Protein AF-0000000067959461 (afdb_homodimer)

Sequence (220 aa):
ATKVEICKIKAIQDKKKAKLKMKEEEEIVEETEQGLDSFAVVKCSLDPQQDFRDSMIEMIKEKQISQPEEMEELLACYLSLNSNEYHDVIIKVFRQVWLCMSQSSLCTKSATKVEICKIKAIQDKKKAKLKMKEEEEIVEETEQGLDSFAVVKCSLDPQQDFRDSMIEMIKEKQISQPEEMEELLACYLSLNSNEYHDVIIKVFRQVWLCMSQSSLCTKS

Secondary structure (DSSP, 8-state):
--HHHHHHHHHHHHHHHHHHGGGS--------SS--S-EEEEE--S-HHHHHHHHHHHHHHHHT--SHHHHHHHHHHHHHHS-GGGHHHHHHHHHHHHHHHHHTTSTT--/--HHHHHHHHHHHHHHHHHHGGGS--------SS--S-EEEEE--S-HHHHHHHHHHHHHHHHT--SHHHHHHHHHHHHHHS-GGGHHHHHHHHHHHHHHHHHTTSTT--

InterPro domains:
  IPR006458 Ovate protein family, C-terminal [PF04844] (45-101)
  IPR006458 Ovate protein family, C-terminal [PS51754] (41-100)
  IPR006458 Ovate protein family, C-terminal [TIGR01568] (39-101)
  IPR038933 Ovate protein family [PTHR33057] (24-101)

pLDDT: mean 70.07, std 26.83, range [25.58, 97.69]

Radius of gyration: 18.99 Å; Cα contacts (8 Å, |Δi|>4): 172; chains: 2; bounding box: 45×50×41 Å

Foldseek 3Di:
DDPVVVVVVVVVVVVVVVVPPQPDDPPDLPPLVVPLPDDDDDDDDPCVLVVLLVVLVVSCVVVVDQDPVSLVSVLSVVPVVDTPVCNVSSVVSSVVVVVCSVVPVPDPPD/DDPVVVVVVVVVVVVVVLVPPQPDDPPDLPPPVVPLVDDDDDDDDPCVLVVLLVVLVVSCVVVVDQDPVSLVNVLSVVPVVDTPVCNVSSVVSSVVVVVCSVVPVPDVPD

Solvent-accessible surface area (backbone atoms only — not comparable to full-atom values): 13261 Å² total; per-residue (Å²): 133,58,79,68,60,58,56,56,52,54,58,51,54,57,52,54,64,57,58,69,69,62,72,70,86,82,68,81,66,68,74,66,74,86,53,66,90,50,45,54,43,57,41,68,71,97,49,63,59,59,55,48,41,55,29,51,52,50,43,31,65,75,66,61,57,80,48,70,69,54,49,51,50,52,51,51,49,52,47,63,64,32,60,66,90,48,40,65,54,48,52,52,40,46,52,54,50,51,51,30,64,74,58,46,88,65,63,85,72,124,132,58,78,67,57,58,55,56,50,54,57,52,54,57,53,55,66,56,58,68,69,63,72,70,84,82,66,78,67,68,75,65,76,84,52,66,89,50,45,54,42,57,43,69,72,95,48,62,59,57,54,48,43,54,28,51,51,49,43,30,64,75,66,61,56,79,48,70,70,53,50,51,51,53,51,53,50,53,46,64,65,34,60,68,90,48,41,65,54,50,51,52,41,47,53,55,50,50,50,30,66,74,58,42,8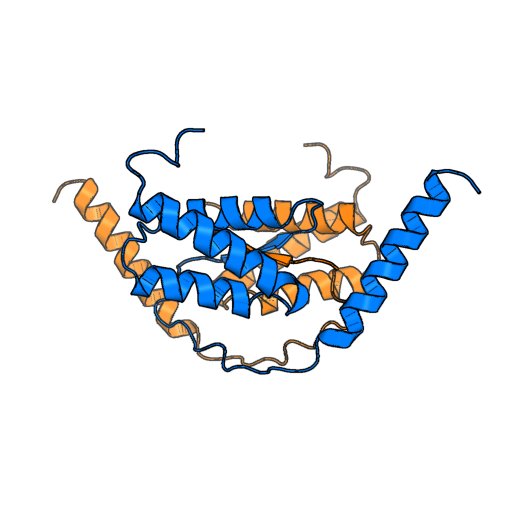8,64,64,87,74,121

Organism: Pisum sativum (NCBI:txid3888)

Structure (mmCIF, N/CA/C/O backbone):
data_AF-0000000067959461-model_v1
#
loop_
_entity.id
_entity.type
_entity.pdbx_description
1 polymer 'Transcription repressor'
#
loop_
_atom_site.group_PDB
_atom_site.id
_atom_site.type_symbol
_atom_site.label_atom_id
_atom_site.label_alt_id
_atom_site.label_comp_id
_atom_site.label_asym_id
_atom_site.label_entity_id
_atom_site.label_seq_id
_atom_site.pdbx_PDB_ins_code
_atom_site.Cartn_x
_atom_site.Cartn_y
_atom_site.Cartn_z
_atom_site.occupancy
_atom_site.B_iso_or_equiv
_atom_site.auth_seq_id
_atom_site.auth_comp_id
_atom_site.auth_asym_id
_atom_site.auth_atom_id
_atom_site.pdbx_PDB_model_num
ATOM 1 N N . ALA A 1 1 ? 23.609 20.922 21.828 1 38.12 1 ALA A N 1
ATOM 2 C CA . ALA A 1 1 ? 22.406 20.703 21.031 1 38.12 1 ALA A CA 1
ATOM 3 C C . ALA A 1 1 ? 21.781 19.344 21.359 1 38.12 1 ALA A C 1
ATOM 5 O O . ALA A 1 1 ? 22.469 18.328 21.328 1 38.12 1 ALA A O 1
ATOM 6 N N . THR A 1 2 ? 20.594 19.25 22.078 1 36.06 2 THR A N 1
ATOM 7 C CA . THR A 1 2 ? 20.156 18.031 22.766 1 36.06 2 THR A CA 1
ATOM 8 C C . THR A 1 2 ? 19.812 16.938 21.75 1 36.06 2 THR A C 1
ATOM 10 O O . THR A 1 2 ? 19.594 17.219 20.578 1 36.06 2 THR A O 1
ATOM 13 N N . LYS A 1 3 ? 19.938 15.68 22.219 1 42.44 3 LYS A N 1
ATOM 14 C CA . LYS A 1 3 ? 19.766 14.453 21.438 1 42.44 3 LYS A CA 1
ATOM 15 C C . LYS A 1 3 ? 18.531 14.539 20.547 1 42.44 3 LYS A C 1
ATOM 17 O O . LYS A 1 3 ? 18.469 13.898 19.484 1 42.44 3 LYS A O 1
ATOM 22 N N . VAL A 1 4 ? 17.562 15.211 20.984 1 38.12 4 VAL A N 1
ATOM 23 C CA . VAL A 1 4 ? 16.266 15.352 20.328 1 38.12 4 VAL A CA 1
ATOM 24 C C . VAL A 1 4 ? 16.406 16.234 19.094 1 38.12 4 VAL A C 1
ATOM 26 O O . VAL A 1 4 ? 15.805 15.961 18.047 1 38.12 4 VAL A O 1
ATOM 29 N N . GLU A 1 5 ? 17.141 17.25 19.188 1 42.44 5 GLU A N 1
ATOM 30 C CA . GLU A 1 5 ? 17.328 18.203 18.109 1 42.44 5 GLU A CA 1
ATOM 31 C C . GLU A 1 5 ? 18.109 17.594 16.953 1 42.44 5 GLU A C 1
ATOM 33 O O . GLU A 1 5 ? 17.828 17.859 15.781 1 42.44 5 GLU A O 1
ATOM 38 N N . ILE A 1 6 ? 19.062 16.766 17.297 1 41.56 6 ILE A N 1
ATOM 39 C CA . ILE A 1 6 ? 19.875 16.125 16.281 1 41.56 6 ILE A CA 1
ATOM 40 C C . ILE A 1 6 ? 19.031 15.141 15.477 1 41.56 6 ILE A C 1
ATOM 42 O O . ILE A 1 6 ? 19.203 15.016 14.266 1 41.56 6 ILE A O 1
ATOM 46 N N . CYS A 1 7 ? 18.031 14.453 16.031 1 39.41 7 CYS A N 1
ATOM 47 C CA . CYS A 1 7 ? 17.234 13.445 15.344 1 39.41 7 CYS A CA 1
ATOM 48 C C . CYS A 1 7 ? 16.266 14.094 14.359 1 39.41 7 CYS A C 1
ATOM 50 O O . CYS A 1 7 ? 15.977 13.531 13.305 1 39.41 7 CYS A O 1
ATOM 52 N N . LYS A 1 8 ? 15.75 15.258 14.57 1 44.41 8 LYS A N 1
ATOM 53 C CA . LYS A 1 8 ? 14.859 16 13.68 1 44.41 8 LYS A CA 1
ATOM 54 C C . LYS A 1 8 ? 15.594 16.453 12.422 1 44.41 8 LYS A C 1
ATOM 56 O O . LYS A 1 8 ? 15.039 16.406 11.32 1 44.41 8 LYS A O 1
ATOM 61 N N . ILE A 1 9 ? 16.766 16.906 12.539 1 43.38 9 ILE A N 1
ATOM 62 C CA . ILE A 1 9 ? 17.562 17.422 11.422 1 43.38 9 ILE A CA 1
ATOM 63 C C . ILE A 1 9 ? 17.922 16.266 10.484 1 43.38 9 ILE A C 1
ATOM 65 O O . ILE A 1 9 ? 17.859 16.406 9.266 1 43.38 9 ILE A O 1
ATOM 69 N N . LYS A 1 10 ? 18.438 15.07 11.023 1 42.53 10 LYS A N 1
ATOM 70 C CA . LYS A 1 10 ? 18.781 13.969 10.133 1 42.53 10 LYS A CA 1
ATOM 71 C C . LYS A 1 10 ? 17.578 13.477 9.352 1 42.53 10 LYS A C 1
ATOM 73 O O . LYS A 1 10 ? 17.688 13.117 8.172 1 42.53 10 LYS A O 1
ATOM 78 N N . ALA A 1 11 ? 16.406 13.508 9.914 1 39.5 11 ALA A N 1
ATOM 79 C CA . ALA A 1 11 ? 15.195 13.117 9.211 1 39.5 11 ALA A CA 1
ATOM 80 C C . ALA A 1 11 ? 14.859 14.109 8.102 1 39.5 11 ALA A C 1
ATOM 82 O O . ALA A 1 11 ? 14.438 13.711 7.012 1 39.5 11 ALA A O 1
ATOM 83 N N . ILE A 1 12 ? 15.078 15.328 8.25 1 42.16 12 ILE A N 1
ATOM 84 C CA . ILE A 1 12 ? 14.844 16.344 7.238 1 42.16 12 ILE A CA 1
ATOM 85 C C . ILE A 1 12 ? 15.867 16.219 6.113 1 42.16 12 ILE A C 1
ATOM 87 O O . ILE A 1 12 ? 15.516 16.297 4.934 1 42.16 12 ILE A O 1
ATOM 91 N N . GLN A 1 13 ? 17.125 16.109 6.441 1 43.44 13 GLN A N 1
ATOM 92 C CA . GLN A 1 13 ? 18.188 16.016 5.434 1 43.44 13 GLN A CA 1
ATOM 93 C C . GLN A 1 13 ? 18.016 14.773 4.578 1 43.44 13 GLN A C 1
ATOM 95 O O . GLN A 1 13 ? 18.234 14.805 3.367 1 43.44 13 GLN A O 1
ATOM 100 N N . ASP A 1 14 ? 17.656 13.617 5.059 1 40.03 14 ASP A N 1
ATOM 101 C CA . ASP A 1 14 ? 17.484 12.383 4.297 1 40.03 14 ASP A CA 1
ATOM 102 C C . ASP A 1 14 ? 16.281 12.484 3.361 1 40.03 14 ASP A C 1
ATOM 104 O O . ASP A 1 14 ? 16.25 11.828 2.318 1 40.03 14 ASP A O 1
ATOM 108 N N . LYS A 1 15 ? 15.32 13.266 3.688 1 35.56 15 LYS A N 1
ATOM 109 C CA . LYS A 1 15 ? 14.227 13.492 2.748 1 35.56 15 LYS A CA 1
ATOM 110 C C . LYS A 1 15 ? 14.711 14.273 1.528 1 35.56 15 LYS A C 1
ATOM 112 O O . LYS A 1 15 ? 14.234 14.047 0.413 1 35.56 15 LYS A O 1
ATOM 117 N N . LYS A 1 16 ? 15.531 15.281 1.741 1 31.47 16 LYS A N 1
ATOM 118 C CA . LYS A 1 16 ? 16.016 16.062 0.605 1 31.47 16 LYS A CA 1
ATOM 119 C C . LYS A 1 16 ? 16.75 15.188 -0.399 1 31.47 16 LYS A C 1
ATOM 121 O O . LYS A 1 16 ? 16.578 15.344 -1.61 1 31.47 16 LYS A O 1
ATOM 126 N N . LYS A 1 17 ? 17.703 14.422 0.093 1 34.28 17 LYS A N 1
ATOM 127 C CA . LYS A 1 17 ? 18.484 13.633 -0.848 1 34.28 17 LYS A CA 1
ATOM 128 C C . LYS A 1 17 ? 17.609 12.664 -1.633 1 34.28 17 LYS A C 1
ATOM 130 O O . LYS A 1 17 ? 17.953 12.281 -2.752 1 34.28 17 LYS A O 1
ATOM 135 N N . ALA A 1 18 ? 16.562 12.273 -1.104 1 31.92 18 ALA A N 1
ATOM 136 C CA . ALA A 1 18 ? 15.688 11.359 -1.838 1 31.92 18 ALA A CA 1
ATOM 137 C C . ALA A 1 18 ? 14.938 12.086 -2.947 1 31.92 18 ALA A C 1
ATOM 139 O O . ALA A 1 18 ? 14.469 11.461 -3.904 1 31.92 18 ALA A O 1
ATOM 140 N N . LYS A 1 19 ? 14.828 13.367 -2.865 1 30.52 19 LYS A N 1
ATOM 141 C CA . LYS A 1 19 ? 14.117 14.141 -3.879 1 30.52 19 LYS A CA 1
ATOM 142 C C . LYS A 1 19 ? 14.82 14.047 -5.23 1 30.52 19 LYS A C 1
ATOM 144 O O . LYS A 1 19 ? 14.172 14.125 -6.277 1 30.52 19 LYS A O 1
ATOM 149 N N . LEU A 1 20 ? 16.078 14.164 -5.203 1 28.73 20 LEU A N 1
ATOM 150 C CA . LEU A 1 20 ? 16.797 14.352 -6.465 1 28.73 20 LEU A CA 1
ATOM 151 C C . LEU A 1 20 ? 16.641 13.133 -7.367 1 28.73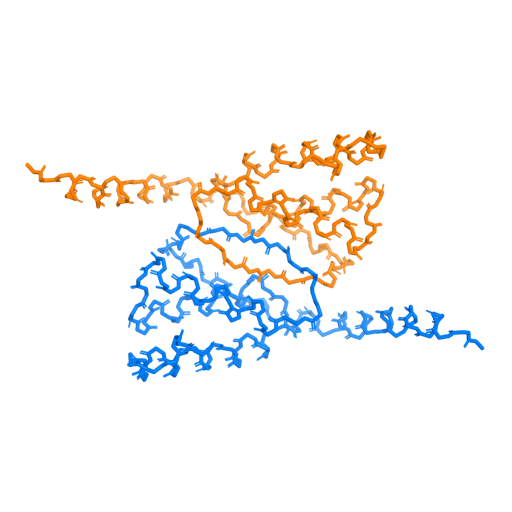 20 LEU A C 1
ATOM 153 O O . LEU A 1 20 ? 16.609 13.266 -8.594 1 28.73 20 LEU A O 1
ATOM 157 N N . LYS A 1 21 ? 16.609 12 -6.844 1 30.56 21 LYS A N 1
ATOM 158 C CA . LYS A 1 21 ? 16.766 10.938 -7.828 1 30.56 21 LYS A CA 1
ATOM 159 C C . LYS A 1 21 ? 15.422 10.547 -8.43 1 30.56 21 LYS A C 1
ATOM 161 O O . LYS A 1 21 ? 15.328 9.57 -9.18 1 30.56 21 LYS A O 1
ATOM 166 N N . MET A 1 22 ? 14.289 11.148 -8.062 1 29.61 22 MET A N 1
ATOM 167 C CA . MET A 1 22 ? 13 10.578 -8.438 1 29.61 22 MET A CA 1
ATOM 168 C C . MET A 1 22 ? 12.664 10.898 -9.891 1 29.61 22 MET A C 1
ATOM 170 O O . MET A 1 22 ? 11.562 10.594 -10.359 1 29.61 22 MET A O 1
ATOM 174 N N . LYS A 1 23 ? 13.375 11.727 -10.68 1 27.16 23 LYS A N 1
ATOM 175 C CA . LYS A 1 23 ? 12.773 12.141 -11.945 1 27.16 23 LYS A CA 1
ATOM 176 C C . LYS A 1 23 ? 12.625 10.953 -12.898 1 27.16 23 LYS A C 1
ATOM 178 O O . LYS A 1 23 ? 11.984 11.07 -13.945 1 27.16 23 LYS A O 1
ATOM 183 N N . GLU A 1 24 ? 13.633 10.062 -13.008 1 25.58 24 GLU A N 1
ATOM 184 C CA . GLU A 1 24 ? 13.812 9.594 -14.383 1 25.58 24 GLU A CA 1
ATOM 185 C C . GLU A 1 24 ? 12.656 8.68 -14.805 1 25.58 24 GLU A C 1
ATOM 187 O O . GLU A 1 24 ? 12.156 8.789 -15.922 1 25.58 24 GLU A O 1
ATOM 192 N N . GLU A 1 25 ? 12.555 7.336 -14.57 1 26.59 25 GLU A N 1
ATOM 193 C CA . GLU A 1 25 ? 12.164 6.305 -15.523 1 26.59 25 GLU A CA 1
ATOM 194 C C . GLU A 1 25 ? 10.656 6.078 -15.508 1 26.59 25 GLU A C 1
ATOM 196 O O . GLU A 1 25 ? 10.094 5.695 -14.477 1 26.59 25 GLU A O 1
ATOM 201 N N . GLU A 1 26 ? 9.859 6.855 -16.25 1 28.03 26 GLU A N 1
ATOM 202 C CA . GLU A 1 26 ? 8.461 6.656 -16.641 1 28.03 26 GLU A CA 1
ATOM 203 C C . GLU A 1 26 ? 8.211 5.215 -17.062 1 28.03 26 GLU A C 1
ATOM 205 O O . GLU A 1 26 ? 8.344 4.875 -18.234 1 28.03 26 GLU A O 1
ATOM 210 N N . GLU A 1 27 ? 8.922 4.164 -16.656 1 28.92 27 GLU A N 1
ATOM 211 C CA . GLU A 1 27 ? 8.562 2.9 -17.297 1 28.92 27 GLU A CA 1
ATOM 212 C C . GLU A 1 27 ? 7.066 2.629 -17.188 1 28.92 27 GLU A C 1
ATOM 214 O O . GLU A 1 27 ? 6.438 3.004 -16.188 1 28.92 27 GLU A O 1
ATOM 219 N N . ILE A 1 28 ? 6.434 2.133 -18.266 1 29.39 28 ILE A N 1
ATOM 220 C CA . ILE A 1 28 ? 5.102 1.649 -18.609 1 29.39 28 ILE A CA 1
ATOM 221 C C . ILE A 1 28 ? 4.582 0.739 -17.5 1 29.39 28 ILE A C 1
ATOM 223 O O . ILE A 1 28 ? 5.172 -0.307 -17.219 1 29.39 28 ILE A O 1
ATOM 227 N N . VAL A 1 29 ? 4.203 1.218 -16.422 1 32.34 29 VAL A N 1
ATOM 228 C CA . VAL A 1 29 ? 3.467 0.323 -15.539 1 32.34 29 VAL A CA 1
ATOM 229 C C . VAL A 1 29 ? 2.475 -0.507 -16.344 1 32.34 29 VAL A C 1
ATOM 231 O O . VAL A 1 29 ? 1.574 0.041 -16.984 1 32.34 29 VAL A O 1
ATOM 234 N N . GLU A 1 30 ? 2.902 -1.484 -17.188 1 29.7 30 GLU A N 1
ATOM 235 C CA . GLU A 1 30 ? 1.987 -2.465 -17.766 1 29.7 30 GLU A CA 1
ATOM 236 C C . GLU A 1 30 ? 0.784 -2.697 -16.844 1 29.7 30 GLU A C 1
ATOM 238 O O . GLU A 1 30 ? 0.93 -2.793 -15.625 1 29.7 30 GLU A O 1
ATOM 243 N N . GLU A 1 31 ? -0.286 -2.252 -17.25 1 32.78 31 GLU A N 1
ATOM 244 C CA . GLU A 1 31 ? -1.577 -2.605 -16.672 1 32.78 31 GLU A CA 1
ATOM 245 C C . GLU A 1 31 ? -1.595 -4.062 -16.219 1 32.78 31 GLU A C 1
ATOM 247 O O . GLU A 1 31 ? -1.455 -4.977 -17.031 1 32.78 31 GLU A O 1
ATOM 252 N N . THR A 1 32 ? -0.805 -4.605 -15.336 1 34.88 32 THR A N 1
ATOM 253 C CA . THR A 1 32 ? -1.075 -5.941 -14.82 1 34.88 32 THR A CA 1
ATOM 254 C C . THR A 1 32 ? -2.574 -6.23 -14.82 1 34.88 32 THR A C 1
ATOM 256 O O . THR A 1 32 ? -3.33 -5.617 -14.062 1 34.88 32 THR A O 1
ATOM 259 N N . GLU A 1 33 ? -3.197 -6.488 -15.914 1 36.69 33 GLU A N 1
ATOM 260 C CA . GLU A 1 33 ? -4.562 -6.91 -16.203 1 36.69 33 GLU A CA 1
ATOM 261 C C . GLU A 1 33 ? -5.152 -7.73 -15.062 1 36.69 33 GLU A C 1
ATOM 263 O O . GLU A 1 33 ? -6.352 -7.66 -14.797 1 36.69 33 GLU A O 1
ATOM 268 N N . GLN A 1 34 ? -4.609 -8.992 -14.859 1 42.16 34 GLN A N 1
ATOM 269 C CA . GLN A 1 34 ? -5.184 -9.883 -13.859 1 42.16 34 GLN A CA 1
ATOM 270 C C . GLN A 1 34 ? -5.008 -9.305 -12.453 1 42.16 34 GLN A C 1
ATOM 272 O O . GLN A 1 34 ? -3.922 -9.375 -11.875 1 42.16 34 GLN A O 1
ATOM 277 N N . GLY A 1 35 ? -5.414 -8.055 -12.289 1 48.81 35 GLY A N 1
ATOM 278 C CA . GLY A 1 35 ? -5.27 -7.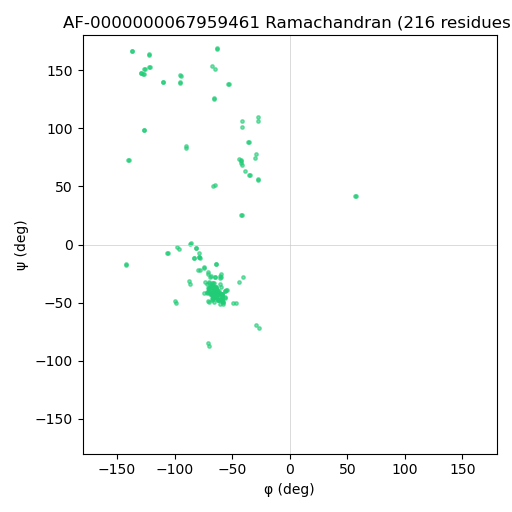223 -11.109 1 48.81 35 GLY A CA 1
ATOM 279 C C . GLY A 1 35 ? -5.535 -7.977 -9.812 1 48.81 35 GLY A C 1
ATOM 280 O O . GLY A 1 35 ? -6.43 -8.82 -9.75 1 48.81 35 GLY A O 1
ATOM 281 N N . LEU A 1 36 ? -4.43 -8.383 -9.109 1 56.22 36 LEU A N 1
ATOM 282 C CA . LEU A 1 36 ? -4.555 -8.945 -7.77 1 56.22 36 LEU A CA 1
ATOM 283 C C . LEU A 1 36 ? -5.676 -8.258 -6.996 1 56.22 36 LEU A C 1
ATOM 285 O O . LEU A 1 36 ? -5.832 -7.035 -7.07 1 56.22 36 LEU A O 1
ATOM 289 N N . ASP A 1 37 ? -6.984 -8.789 -7.121 1 72 37 ASP A N 1
ATOM 290 C CA . ASP A 1 37 ? -7.984 -8.258 -6.199 1 72 37 ASP A CA 1
ATOM 291 C C . ASP A 1 37 ? -7.336 -7.773 -4.906 1 72 37 ASP A C 1
ATOM 293 O O . ASP A 1 37 ? -7.484 -8.406 -3.857 1 72 37 ASP A O 1
ATOM 297 N N . SER A 1 38 ? -6.41 -6.902 -5.094 1 85.69 38 SER A N 1
ATOM 298 C CA . SER A 1 38 ? -5.602 -6.355 -4.012 1 85.69 38 SER A CA 1
ATOM 299 C C . SER A 1 38 ? -5.641 -4.832 -4.008 1 85.69 38 SER A C 1
ATOM 301 O O . SER A 1 38 ? -6.145 -4.215 -4.953 1 85.69 38 SER A O 1
ATOM 303 N N . PHE A 1 39 ? -5.5 -4.238 -2.936 1 93.38 39 PHE A N 1
ATOM 304 C CA . PHE A 1 39 ? -5.414 -2.787 -2.803 1 93.38 39 PHE A CA 1
ATOM 305 C C . PHE A 1 39 ? -4.113 -2.379 -2.123 1 93.38 39 PHE A C 1
ATOM 307 O O . PHE A 1 39 ? -3.395 -3.227 -1.588 1 93.38 39 PHE A O 1
ATOM 314 N N . ALA A 1 40 ? -3.812 -1.05 -2.285 1 95.19 40 ALA A N 1
ATOM 315 C CA . ALA A 1 40 ? -2.553 -0.537 -1.749 1 95.19 40 ALA A CA 1
ATOM 316 C C . ALA A 1 40 ? -2.799 0.377 -0.552 1 95.19 40 ALA A C 1
ATOM 318 O O . ALA A 1 40 ? -3.766 1.142 -0.534 1 95.19 40 ALA A O 1
ATOM 319 N N . VAL A 1 41 ? -1.968 0.25 0.438 1 95.88 41 VAL A N 1
ATOM 320 C CA . VAL A 1 41 ? -1.941 1.196 1.548 1 95.88 41 VAL A CA 1
ATOM 321 C C . VAL A 1 41 ? -0.55 1.814 1.668 1 95.88 41 VAL A C 1
ATOM 323 O O . VAL A 1 41 ? 0.44 1.218 1.238 1 95.88 41 VAL A O 1
ATOM 326 N N . VAL A 1 42 ? -0.517 3.045 2.203 1 93.88 42 VAL A N 1
ATOM 327 C CA . VAL A 1 42 ? 0.749 3.74 2.408 1 93.88 42 VAL A CA 1
ATOM 328 C C . VAL A 1 42 ? 1.236 3.52 3.838 1 93.88 42 VAL A C 1
ATOM 330 O O . VAL A 1 42 ? 0.433 3.463 4.773 1 93.88 42 VAL A O 1
ATOM 333 N N . LYS A 1 43 ? 2.512 3.311 3.895 1 91.81 43 LYS A N 1
ATOM 334 C CA . LYS A 1 43 ? 3.158 3.102 5.188 1 91.81 43 LYS A CA 1
ATOM 335 C C . LYS A 1 43 ? 4.332 4.055 5.379 1 91.81 43 LYS A C 1
ATOM 337 O O . LYS A 1 43 ? 4.926 4.52 4.402 1 91.81 43 LYS A O 1
ATOM 342 N N . CYS A 1 44 ? 4.453 4.383 6.637 1 85.44 44 CYS A N 1
ATOM 343 C CA . CYS A 1 44 ? 5.645 5.094 7.098 1 85.44 44 CYS A CA 1
ATOM 344 C C . CYS A 1 44 ? 6.289 4.367 8.273 1 85.44 44 CYS A C 1
ATOM 346 O O . CYS A 1 44 ? 5.719 4.312 9.367 1 85.44 44 CYS A O 1
ATOM 348 N N . SER A 1 45 ? 7.316 3.607 7.945 1 82.62 45 SER A N 1
ATOM 349 C CA . SER A 1 45 ? 7.926 2.84 9.031 1 82.62 45 SER A CA 1
ATOM 350 C C . SER A 1 45 ? 9.445 2.885 8.953 1 82.62 45 SER A C 1
ATOM 352 O O . SER A 1 45 ? 10.008 3.371 7.965 1 82.62 45 SER A O 1
ATOM 354 N N . LEU A 1 46 ? 10.07 2.432 10.117 1 84.62 46 LEU A N 1
ATOM 355 C CA . LEU A 1 46 ? 11.523 2.389 10.203 1 84.62 46 LEU A CA 1
ATOM 356 C C . LEU A 1 46 ? 12.078 1.13 9.539 1 84.62 46 LEU A C 1
ATOM 358 O O . LEU A 1 46 ? 13.281 1.017 9.32 1 84.62 46 LEU A O 1
ATOM 362 N N . ASP A 1 47 ? 11.289 0.245 9.047 1 93.38 47 ASP A N 1
ATOM 363 C CA . ASP A 1 47 ? 11.766 -1.012 8.477 1 93.38 47 ASP A CA 1
ATOM 364 C C . ASP 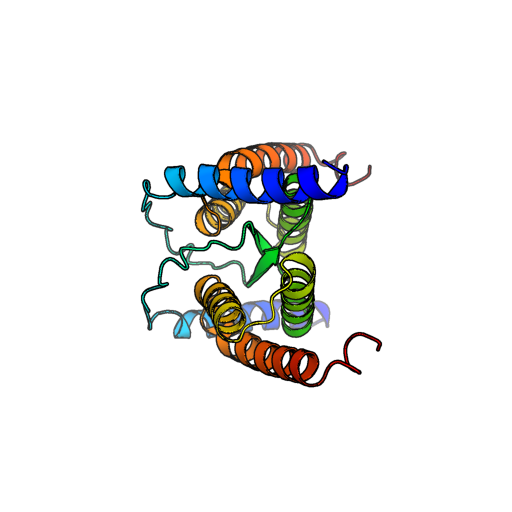A 1 47 ? 10.984 -1.372 7.215 1 93.38 47 ASP A C 1
ATOM 366 O O . ASP A 1 47 ? 10.227 -2.346 7.207 1 93.38 47 ASP A O 1
ATOM 370 N N . PRO A 1 48 ? 11.195 -0.706 6.164 1 94.38 48 PRO A N 1
ATOM 371 C CA . PRO A 1 48 ? 10.492 -0.979 4.906 1 94.38 48 PRO A CA 1
ATOM 372 C C . PRO A 1 48 ? 10.742 -2.396 4.391 1 94.38 48 PRO A C 1
ATOM 374 O O . PRO A 1 48 ? 9.859 -2.986 3.76 1 94.38 48 PRO A O 1
ATOM 377 N N . GLN A 1 49 ? 11.898 -2.938 4.727 1 96.12 49 GLN A N 1
ATOM 378 C CA . GLN A 1 49 ? 12.195 -4.297 4.293 1 96.12 49 GLN A CA 1
ATOM 379 C C . GLN A 1 49 ? 11.188 -5.293 4.859 1 96.12 49 GLN A C 1
ATOM 381 O O . GLN A 1 49 ? 10.641 -6.117 4.121 1 96.12 49 GLN A O 1
ATOM 386 N N . GLN A 1 50 ? 10.977 -5.16 6.098 1 95.81 50 GLN A N 1
ATOM 387 C CA . GLN A 1 50 ? 10.031 -6.055 6.766 1 95.81 50 GLN A CA 1
ATOM 388 C C . GLN A 1 50 ? 8.609 -5.824 6.27 1 95.81 50 GLN A C 1
ATOM 390 O O . GLN A 1 50 ? 7.844 -6.777 6.102 1 95.81 50 GLN A O 1
ATOM 395 N N . ASP A 1 51 ? 8.258 -4.602 6.086 1 94.81 51 ASP A N 1
ATOM 396 C CA . ASP A 1 51 ? 6.91 -4.281 5.629 1 94.81 51 ASP A CA 1
ATOM 397 C C . ASP A 1 51 ? 6.637 -4.883 4.254 1 94.81 51 ASP A C 1
ATOM 399 O O . ASP A 1 51 ? 5.578 -5.473 4.027 1 94.81 51 ASP A O 1
ATOM 403 N N . PHE A 1 52 ? 7.613 -4.805 3.389 1 96.56 52 PHE A N 1
ATOM 404 C CA . PHE A 1 52 ? 7.457 -5.398 2.066 1 96.56 52 PHE A CA 1
ATOM 405 C C . PHE A 1 52 ? 7.395 -6.918 2.158 1 96.56 52 PHE A C 1
ATOM 407 O O . PHE A 1 52 ? 6.59 -7.551 1.477 1 96.56 52 PHE A O 1
ATOM 414 N N . ARG A 1 53 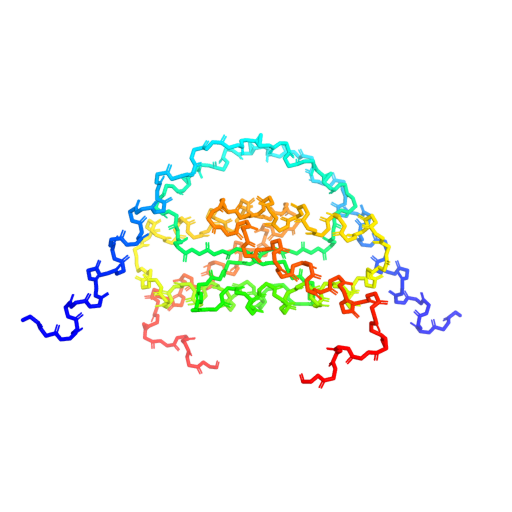? 8.266 -7.469 2.977 1 96.31 53 ARG A N 1
ATOM 415 C CA . ARG A 1 53 ? 8.312 -8.922 3.117 1 96.31 53 ARG A CA 1
ATOM 416 C C . ARG A 1 53 ? 6.969 -9.469 3.588 1 96.31 53 ARG A C 1
ATOM 418 O O . ARG A 1 53 ? 6.426 -10.398 2.988 1 96.31 53 ARG A O 1
ATOM 425 N N . ASP A 1 54 ? 6.453 -8.836 4.621 1 94 54 ASP A N 1
ATOM 426 C CA . ASP A 1 54 ? 5.184 -9.297 5.176 1 94 54 ASP A CA 1
ATOM 427 C C . ASP A 1 54 ? 4.062 -9.18 4.152 1 94 54 ASP A C 1
ATOM 429 O O . ASP A 1 54 ? 3.217 -10.07 4.043 1 94 54 ASP A O 1
ATOM 433 N N . SER A 1 55 ? 4.051 -8.078 3.443 1 94.44 55 SER A N 1
ATOM 434 C CA . SER A 1 55 ? 3.025 -7.844 2.434 1 94.44 55 SER A CA 1
ATOM 435 C C . SER A 1 55 ? 3.127 -8.859 1.3 1 94.44 55 SER A C 1
ATOM 437 O O . SER A 1 55 ? 2.113 -9.398 0.854 1 94.44 55 SER A O 1
ATOM 439 N N . MET A 1 56 ? 4.324 -9.195 0.833 1 94.94 56 MET A N 1
ATOM 440 C CA . MET A 1 56 ? 4.496 -10.141 -0.264 1 94.94 56 MET A CA 1
ATOM 441 C C . MET A 1 56 ? 4.078 -11.547 0.158 1 94.94 56 MET A C 1
ATOM 443 O O . MET A 1 56 ? 3.383 -12.242 -0.586 1 94.94 56 MET A O 1
ATOM 447 N N . ILE A 1 57 ? 4.457 -11.883 1.331 1 93.81 57 ILE A N 1
ATOM 448 C CA . ILE A 1 57 ? 4.113 -13.211 1.837 1 93.81 57 ILE A CA 1
ATOM 449 C C . ILE A 1 57 ? 2.596 -13.336 1.962 1 93.81 57 ILE A C 1
ATOM 451 O O . ILE A 1 57 ? 2.02 -14.359 1.588 1 93.81 57 ILE A O 1
ATOM 455 N N . GLU A 1 58 ? 1.981 -12.32 2.514 1 92.06 58 GLU A N 1
ATOM 456 C CA . GLU A 1 58 ? 0.526 -12.312 2.631 1 92.06 58 GLU A CA 1
ATOM 457 C C . GLU A 1 58 ? -0.137 -12.492 1.268 1 92.06 58 GLU A C 1
ATOM 459 O O . GLU A 1 58 ? -1.05 -13.305 1.116 1 92.06 58 GLU A O 1
ATOM 464 N N . MET A 1 59 ? 0.336 -11.773 0.282 1 92.19 59 MET A N 1
ATOM 465 C CA . MET A 1 59 ? -0.239 -11.844 -1.058 1 92.19 59 MET A CA 1
ATOM 466 C C . MET A 1 59 ? -0.071 -13.234 -1.654 1 92.19 59 MET A C 1
ATOM 468 O O . MET A 1 59 ? -1.006 -13.781 -2.244 1 92.19 59 MET A O 1
ATOM 472 N N . ILE A 1 60 ? 1.07 -13.727 -1.449 1 91.62 60 ILE A N 1
ATOM 473 C CA . ILE A 1 60 ? 1.387 -15.039 -2.004 1 91.62 60 ILE A CA 1
ATOM 474 C C . ILE A 1 60 ? 0.473 -16.094 -1.387 1 91.62 60 ILE A C 1
ATOM 476 O O . ILE A 1 60 ? -0.078 -16.938 -2.096 1 91.62 60 ILE A O 1
ATOM 480 N N . LYS A 1 61 ? 0.323 -16.031 -0.108 1 90.31 61 LYS A N 1
ATOM 481 C CA . LYS A 1 61 ? -0.521 -17 0.595 1 90.31 61 LYS A CA 1
ATOM 482 C C . LYS A 1 61 ? -1.987 -16.828 0.211 1 90.31 61 LYS A C 1
ATOM 484 O O . LYS A 1 61 ? -2.668 -17.797 -0.115 1 90.31 61 LYS A O 1
ATOM 489 N N . GLU A 1 62 ? -2.453 -15.625 0.205 1 87.25 62 GLU A N 1
ATOM 490 C CA . GLU A 1 62 ? -3.869 -15.344 -0.01 1 87.25 62 GLU A CA 1
ATOM 491 C C . GLU A 1 62 ? -4.277 -15.633 -1.452 1 87.25 62 GLU A C 1
ATOM 493 O O . GLU A 1 62 ? -5.375 -16.125 -1.705 1 87.25 62 GLU A O 1
ATOM 498 N N . LYS A 1 63 ? -3.396 -15.312 -2.322 1 88.38 63 LYS A N 1
ATOM 499 C CA . LYS A 1 63 ? -3.723 -15.469 -3.736 1 88.38 63 LYS A CA 1
ATOM 500 C C . LYS A 1 63 ? -3.186 -16.797 -4.281 1 88.38 63 LYS A C 1
ATOM 502 O O . LYS A 1 63 ? -3.404 -17.125 -5.449 1 88.38 63 LYS A O 1
ATOM 507 N N . GLN A 1 64 ? -2.49 -17.5 -3.434 1 89.88 64 GLN A N 1
ATOM 508 C CA . GLN A 1 64 ? -1.927 -18.797 -3.807 1 89.88 64 GLN A CA 1
ATOM 509 C C . GLN A 1 64 ? -1.008 -18.656 -5.02 1 89.88 64 GLN A C 1
ATOM 511 O O . GLN A 1 64 ? -1.113 -19.438 -5.969 1 89.88 64 GLN A O 1
ATOM 516 N N . ILE A 1 65 ? -0.233 -17.594 -4.957 1 88.31 65 ILE A N 1
ATOM 517 C CA . ILE A 1 65 ? 0.733 -17.359 -6.027 1 88.31 65 ILE A CA 1
ATOM 518 C C . ILE A 1 65 ? 1.794 -18.453 -6.016 1 88.31 65 ILE A C 1
ATOM 520 O O . ILE A 1 65 ? 2.459 -18.672 -5 1 88.31 65 ILE A O 1
ATOM 524 N N . SER A 1 66 ? 1.986 -19.109 -7.152 1 86.06 66 SER A N 1
ATOM 525 C CA . SER A 1 66 ? 2.928 -20.219 -7.195 1 86.06 66 SER A CA 1
ATOM 526 C C . SER A 1 66 ? 3.697 -20.25 -8.508 1 86.06 66 SER A C 1
ATOM 528 O O . SER A 1 66 ? 4.746 -20.891 -8.609 1 86.06 66 SER A O 1
ATOM 530 N N . GLN A 1 67 ? 3.143 -19.531 -9.445 1 87.69 67 GLN A N 1
ATOM 531 C CA . GLN A 1 67 ? 3.775 -19.547 -10.758 1 87.69 67 GLN A CA 1
ATOM 532 C C . GLN A 1 67 ? 4.723 -18.359 -10.914 1 87.69 67 GLN A C 1
ATOM 534 O O . GLN A 1 67 ? 4.453 -17.266 -10.414 1 87.69 67 GLN A O 1
ATOM 539 N N . PRO A 1 68 ? 5.812 -18.594 -11.648 1 88.75 68 PRO A N 1
ATOM 540 C CA . PRO A 1 68 ? 6.789 -17.516 -11.875 1 88.75 68 PRO A CA 1
ATOM 541 C C . PRO A 1 68 ? 6.16 -16.266 -12.477 1 88.75 68 PRO A C 1
ATOM 543 O O . PRO A 1 68 ? 6.516 -15.148 -12.094 1 88.75 68 PRO A O 1
ATOM 546 N N . GLU A 1 69 ? 5.258 -16.484 -13.359 1 89.06 69 GLU A N 1
ATOM 547 C CA . GLU A 1 69 ? 4.609 -15.352 -14 1 89.06 69 GLU A CA 1
ATOM 548 C C . GLU A 1 69 ? 3.818 -14.516 -12.992 1 89.06 69 GLU A C 1
ATOM 550 O O . GLU A 1 69 ? 3.781 -13.289 -13.086 1 89.06 69 GLU A O 1
ATOM 555 N N . GLU A 1 70 ? 3.154 -15.203 -12.086 1 88.69 70 GLU A N 1
ATOM 556 C CA . GLU A 1 70 ? 2.402 -14.523 -11.031 1 88.69 70 GLU A CA 1
ATOM 557 C C . GLU A 1 70 ? 3.334 -13.781 -10.078 1 88.69 70 GLU A C 1
ATOM 559 O O . GLU A 1 70 ? 3.014 -12.688 -9.625 1 88.69 70 GLU A O 1
ATOM 564 N N . MET A 1 71 ? 4.52 -14.367 -9.891 1 91.19 71 MET A N 1
ATOM 565 C CA . MET A 1 71 ? 5.535 -13.734 -9.047 1 91.19 71 MET A CA 1
ATOM 566 C C . MET A 1 71 ? 6.074 -12.469 -9.703 1 91.19 71 MET A C 1
ATOM 568 O O . MET A 1 71 ? 6.25 -11.445 -9.031 1 91.19 71 MET A O 1
ATOM 572 N N . GLU A 1 72 ? 6.289 -12.594 -10.93 1 92.31 72 GLU A N 1
ATOM 573 C CA . GLU A 1 72 ? 6.773 -11.438 -11.68 1 92.31 72 GLU A CA 1
ATOM 574 C C . GLU A 1 72 ? 5.75 -10.305 -11.672 1 92.31 72 GLU A C 1
ATOM 576 O O . GLU A 1 72 ? 6.113 -9.133 -11.555 1 92.31 72 GLU A O 1
ATOM 581 N N . GLU A 1 73 ? 4.52 -10.664 -11.789 1 90.94 73 GLU A N 1
ATOM 582 C CA . GLU A 1 73 ? 3.455 -9.672 -11.711 1 90.94 73 GLU A CA 1
ATOM 583 C C . GLU A 1 73 ? 3.414 -9 -10.344 1 90.94 73 GLU A C 1
ATOM 585 O O . GLU A 1 73 ? 3.217 -7.789 -10.242 1 90.94 73 GLU A O 1
ATOM 590 N N . LEU A 1 74 ? 3.57 -9.758 -9.312 1 93.38 74 LEU A N 1
ATOM 591 C CA . LEU A 1 74 ? 3.613 -9.234 -7.957 1 93.38 74 LEU A CA 1
ATOM 592 C C . LEU A 1 74 ? 4.754 -8.227 -7.797 1 93.38 74 LEU A C 1
ATOM 594 O O . LEU A 1 74 ? 4.551 -7.129 -7.277 1 93.38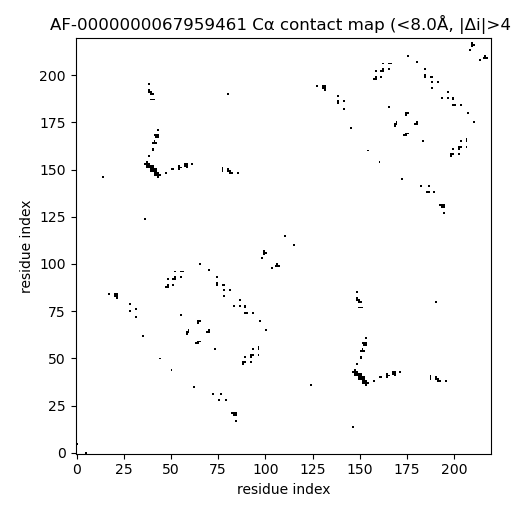 74 LEU A O 1
ATOM 598 N N . LEU A 1 75 ? 5.957 -8.578 -8.344 1 95.94 75 LEU A N 1
ATOM 599 C CA . LEU A 1 75 ? 7.105 -7.688 -8.289 1 95.94 75 LEU A CA 1
ATOM 600 C C . LEU A 1 75 ? 6.828 -6.395 -9.047 1 95.94 75 LEU A C 1
ATOM 602 O O . LEU A 1 75 ? 7.074 -5.301 -8.531 1 95.94 75 LEU A O 1
ATOM 606 N N . ALA A 1 76 ? 6.316 -6.531 -10.258 1 93.31 76 ALA A N 1
ATOM 607 C CA . ALA A 1 76 ? 6.004 -5.359 -11.078 1 93.31 76 ALA A CA 1
ATOM 608 C C . ALA A 1 76 ? 5.051 -4.418 -10.344 1 93.31 76 ALA A C 1
ATOM 610 O O . ALA A 1 76 ? 5.199 -3.197 -10.422 1 93.31 76 ALA A O 1
ATOM 611 N N . CYS A 1 77 ? 4.074 -5.012 -9.656 1 90.56 77 CYS A N 1
ATOM 612 C CA . CYS A 1 77 ? 3.121 -4.211 -8.891 1 90.56 77 CYS A CA 1
ATOM 613 C C . CYS A 1 77 ? 3.83 -3.393 -7.82 1 90.56 77 CYS A C 1
ATOM 615 O O . CYS A 1 77 ? 3.646 -2.178 -7.734 1 90.56 77 CYS A O 1
ATOM 617 N N . TYR A 1 78 ? 4.723 -3.961 -7.039 1 94.25 78 TYR A N 1
ATOM 618 C CA . TYR A 1 78 ? 5.426 -3.258 -5.973 1 94.25 78 TYR A CA 1
ATOM 619 C C . TYR A 1 78 ? 6.332 -2.174 -6.539 1 94.25 78 TYR A C 1
ATOM 621 O O . TYR A 1 78 ? 6.473 -1.1 -5.949 1 94.25 78 TYR A O 1
ATOM 629 N N . LEU A 1 79 ? 6.926 -2.422 -7.629 1 96.19 79 LEU A N 1
ATOM 630 C CA . LEU A 1 79 ? 7.816 -1.442 -8.242 1 96.19 79 LEU A CA 1
ATOM 631 C C . LEU A 1 79 ? 7.027 -0.257 -8.789 1 96.19 79 LEU A C 1
ATOM 633 O O . LEU A 1 79 ? 7.445 0.894 -8.641 1 96.19 79 LEU A O 1
ATOM 637 N N . SER A 1 80 ? 5.926 -0.579 -9.352 1 90.62 80 SER A N 1
ATOM 638 C CA . SER A 1 80 ? 5.113 0.478 -9.945 1 90.62 80 SER A CA 1
ATOM 639 C C . SER A 1 80 ? 4.496 1.368 -8.875 1 90.62 80 SER A C 1
ATOM 641 O O . SER A 1 80 ? 4.309 2.568 -9.086 1 90.62 80 SER A O 1
ATOM 643 N N . LEU A 1 81 ? 4.191 0.856 -7.785 1 91.75 81 LEU A N 1
ATOM 644 C CA . LEU A 1 81 ? 3.518 1.576 -6.711 1 91.75 81 LEU A CA 1
ATOM 645 C C . LEU A 1 81 ? 4.504 2.443 -5.938 1 91.75 81 LEU A C 1
ATOM 647 O O . LEU A 1 81 ? 4.102 3.301 -5.148 1 91.75 81 LEU A O 1
ATOM 651 N N . ASN A 1 82 ? 5.816 2.277 -6.16 1 92.06 82 ASN A N 1
ATOM 652 C CA . ASN A 1 82 ? 6.785 2.9 -5.262 1 92.06 82 ASN A CA 1
ATOM 653 C C . ASN A 1 82 ? 7.836 3.693 -6.031 1 92.06 82 ASN A C 1
ATOM 655 O O . ASN A 1 82 ? 8.156 3.361 -7.176 1 92.06 82 ASN A O 1
ATOM 659 N N . SER A 1 83 ? 8.234 4.699 -5.371 1 88.31 83 SER A N 1
ATOM 660 C CA . SER A 1 83 ? 9.297 5.508 -5.953 1 88.31 83 SER A CA 1
ATOM 661 C C . SER A 1 83 ? 10.586 4.703 -6.098 1 88.31 83 SER A C 1
ATOM 663 O O . SER A 1 83 ? 10.734 3.639 -5.492 1 88.31 83 SER A O 1
ATOM 665 N N . ASN A 1 84 ? 11.492 5.273 -6.805 1 90.56 84 ASN A N 1
ATOM 666 C CA . ASN A 1 84 ? 12.75 4.609 -7.121 1 90.56 84 ASN A CA 1
ATOM 667 C C . ASN A 1 84 ? 13.578 4.363 -5.863 1 90.56 84 ASN A C 1
ATOM 669 O O . ASN A 1 84 ? 14.32 3.381 -5.789 1 90.56 84 ASN A O 1
ATOM 673 N N . GLU A 1 85 ? 13.43 5.16 -4.879 1 90.94 85 GLU A N 1
ATOM 674 C CA . GLU A 1 85 ? 14.242 5.031 -3.67 1 90.94 85 GLU A CA 1
ATOM 675 C C . GLU A 1 85 ? 13.961 3.711 -2.959 1 90.94 85 GLU A C 1
ATOM 677 O O . GLU A 1 85 ? 14.797 3.215 -2.205 1 90.94 85 GLU A O 1
ATOM 682 N N . TYR A 1 86 ? 12.867 3.086 -3.303 1 93.56 86 TYR A N 1
ATOM 683 C CA . TYR A 1 86 ? 12.484 1.851 -2.625 1 93.56 86 TYR A CA 1
ATOM 684 C C . TYR A 1 86 ? 12.711 0.642 -3.523 1 93.56 86 TYR A C 1
ATOM 686 O O . TYR A 1 86 ? 12.586 -0.502 -3.082 1 93.56 86 TYR A O 1
ATOM 694 N N . HIS A 1 87 ? 13.055 0.804 -4.758 1 95.12 87 HIS A N 1
ATOM 695 C CA . HIS A 1 87 ? 13.117 -0.293 -5.719 1 95.12 87 HIS A CA 1
ATOM 696 C C . HIS A 1 87 ? 14.18 -1.314 -5.32 1 95.12 87 HIS A C 1
ATOM 698 O O . HIS A 1 87 ? 13.953 -2.523 -5.422 1 95.12 87 HIS A O 1
ATOM 704 N N . ASP A 1 88 ? 15.312 -0.812 -4.805 1 96.06 88 ASP A N 1
ATOM 705 C CA . ASP A 1 88 ? 16.359 -1.745 -4.414 1 96.06 88 ASP A CA 1
ATOM 706 C C . ASP A 1 88 ? 15.898 -2.65 -3.275 1 96.06 88 ASP A C 1
ATOM 708 O O . ASP A 1 88 ? 16.156 -3.855 -3.289 1 96.06 88 ASP A O 1
ATOM 712 N N . VAL A 1 89 ? 15.266 -2.049 -2.32 1 97 89 VAL A N 1
ATOM 713 C CA . VAL A 1 89 ? 14.773 -2.801 -1.172 1 97 89 VAL A CA 1
ATOM 714 C C . VAL A 1 89 ? 13.711 -3.795 -1.624 1 97 89 VAL A C 1
ATOM 716 O O . VAL A 1 89 ? 13.703 -4.949 -1.192 1 97 89 VAL A O 1
ATOM 719 N N . ILE A 1 90 ? 12.883 -3.477 -2.547 1 97.06 90 ILE A N 1
ATOM 720 C CA . ILE A 1 90 ? 11.797 -4.32 -3.049 1 97.06 90 ILE A CA 1
ATOM 721 C C . ILE A 1 90 ? 12.383 -5.527 -3.779 1 97.06 90 ILE A C 1
ATOM 723 O O . ILE A 1 90 ? 11.961 -6.664 -3.545 1 97.06 90 ILE A O 1
ATOM 727 N N . ILE A 1 91 ? 13.32 -5.293 -4.582 1 97.62 91 ILE A N 1
ATOM 728 C CA . ILE A 1 91 ? 13.945 -6.359 -5.359 1 97.62 91 ILE A CA 1
ATOM 729 C C . ILE A 1 91 ? 14.641 -7.344 -4.418 1 97.62 91 ILE A C 1
ATOM 731 O O . ILE A 1 91 ? 14.531 -8.562 -4.594 1 97.62 91 ILE A O 1
ATOM 735 N N . LYS A 1 92 ? 15.344 -6.777 -3.465 1 97.44 92 LYS A N 1
ATOM 736 C CA . LYS A 1 92 ? 16.016 -7.617 -2.484 1 97.44 92 LYS A CA 1
ATOM 737 C C . LYS A 1 92 ? 15.031 -8.523 -1.749 1 97.44 92 LYS A C 1
ATOM 739 O O . LYS A 1 92 ? 15.266 -9.727 -1.615 1 97.44 92 LYS A O 1
ATOM 744 N N . VAL A 1 93 ? 13.969 -7.977 -1.25 1 97.31 93 VAL A N 1
ATOM 745 C CA . VAL A 1 93 ? 12.953 -8.727 -0.52 1 97.31 93 VAL A CA 1
ATOM 746 C C . VAL A 1 93 ? 12.312 -9.766 -1.441 1 97.31 93 VAL A C 1
ATOM 748 O O . VAL A 1 93 ? 12.109 -10.914 -1.042 1 97.31 93 VAL A O 1
ATOM 751 N N . PHE A 1 94 ? 12.062 -9.359 -2.625 1 96.88 94 PHE A N 1
ATOM 752 C CA . PHE A 1 94 ? 11.461 -10.273 -3.588 1 96.88 94 PHE A CA 1
ATOM 753 C C . PHE A 1 94 ? 12.336 -11.5 -3.799 1 96.88 94 PHE A C 1
ATOM 755 O O . PHE A 1 94 ? 11.844 -12.625 -3.801 1 96.88 94 PHE A O 1
ATOM 762 N N . ARG A 1 95 ? 13.523 -11.242 -3.971 1 94.56 95 ARG A N 1
ATOM 763 C CA . ARG A 1 95 ? 14.453 -12.352 -4.156 1 94.56 95 ARG A CA 1
ATOM 764 C C . ARG A 1 95 ? 14.438 -13.289 -2.953 1 94.56 95 ARG A C 1
ATOM 766 O O . ARG A 1 95 ? 14.445 -14.508 -3.111 1 94.56 95 ARG A O 1
ATOM 773 N N . GLN A 1 96 ? 14.422 -12.766 -1.783 1 93.5 96 GLN A N 1
ATOM 774 C CA . GLN A 1 96 ? 14.391 -13.562 -0.562 1 93.5 96 GLN A CA 1
ATOM 775 C C . GLN A 1 96 ? 13.117 -14.398 -0.479 1 93.5 96 GLN A C 1
ATOM 777 O O . GLN A 1 96 ? 13.164 -15.586 -0.151 1 93.5 96 GLN A O 1
ATOM 782 N N . VAL A 1 97 ? 12.016 -13.836 -0.82 1 93.44 97 VAL A N 1
ATOM 783 C CA . VAL A 1 97 ? 10.719 -14.5 -0.733 1 93.44 97 VAL A CA 1
ATOM 784 C C . VAL A 1 97 ? 10.617 -15.57 -1.821 1 93.44 97 VAL A C 1
ATOM 786 O O . VAL A 1 97 ? 10.109 -16.672 -1.575 1 93.44 97 VAL A O 1
ATOM 789 N N . TRP A 1 98 ? 11.078 -15.227 -2.939 1 87.75 98 TRP A N 1
ATOM 790 C CA . TRP A 1 98 ? 11.086 -16.172 -4.059 1 87.75 98 TRP A CA 1
ATOM 791 C C . TRP A 1 98 ? 11.891 -17.422 -3.711 1 87.75 98 TRP A C 1
ATOM 793 O O . TRP A 1 98 ? 11.461 -18.531 -3.99 1 87.75 98 TRP A O 1
ATOM 803 N N . LEU A 1 99 ? 12.977 -17.25 -3.115 1 86.06 99 LEU A N 1
ATOM 804 C CA . LEU A 1 99 ? 13.836 -18.375 -2.723 1 86.06 99 LEU A CA 1
ATOM 805 C C . LEU A 1 99 ? 13.164 -19.219 -1.652 1 86.06 99 LEU A C 1
ATOM 807 O O . LEU A 1 99 ? 13.242 -20.453 -1.695 1 86.06 99 LEU A O 1
ATOM 811 N N . CYS A 1 100 ? 12.508 -18.5 -0.789 1 79.69 100 CYS A N 1
ATOM 812 C CA . CYS A 1 100 ? 11.812 -19.219 0.272 1 79.69 100 CYS A CA 1
ATOM 813 C C . CYS A 1 100 ? 10.68 -20.062 -0.294 1 79.69 100 CYS A C 1
ATOM 815 O O . CYS A 1 100 ? 10.453 -21.188 0.15 1 79.69 100 CYS A O 1
ATOM 817 N N . MET A 1 101 ? 9.93 -19.547 -1.201 1 75.5 101 MET A N 1
ATOM 818 C CA . MET A 1 101 ? 8.805 -20.25 -1.796 1 75.5 101 MET A CA 1
ATOM 819 C C . MET A 1 101 ? 9.281 -21.406 -2.666 1 75.5 101 MET A C 1
ATOM 821 O O . MET A 1 101 ? 8.633 -22.453 -2.725 1 75.5 101 MET A O 1
ATOM 825 N N . SER A 1 102 ? 10.375 -21.125 -3.293 1 75.44 102 SER A N 1
ATOM 826 C CA . SER A 1 102 ? 10.93 -22.172 -4.137 1 75.44 102 SER A CA 1
ATOM 827 C C . SER A 1 102 ? 11.5 -23.312 -3.295 1 75.44 102 SER A C 1
ATOM 829 O O . SER A 1 102 ? 11.516 -24.469 -3.732 1 75.44 102 SER A O 1
ATOM 831 N N . GLN A 1 103 ? 12.102 -22.844 -2.174 1 66.69 103 GLN A N 1
ATOM 832 C CA . GLN A 1 103 ? 12.68 -23.844 -1.284 1 66.69 103 GLN A CA 1
ATOM 833 C C . GLN A 1 103 ? 11.641 -24.375 -0.307 1 66.69 103 GLN A C 1
ATOM 835 O O . GLN A 1 103 ? 11.891 -25.375 0.38 1 66.69 103 GLN A O 1
ATOM 840 N N . SER A 1 104 ? 10.633 -23.438 0.135 1 55.91 104 SER A N 1
ATOM 841 C CA . SER A 1 104 ? 9.695 -23.688 1.224 1 55.91 104 SER A CA 1
ATOM 842 C C . SER A 1 104 ? 9.164 -25.109 1.187 1 55.91 104 SER A C 1
ATOM 844 O O . SER A 1 104 ? 8.125 -25.375 0.574 1 55.91 104 SER A O 1
ATOM 846 N N . SER A 1 105 ? 9.586 -26.094 1.352 1 46.81 105 SER A N 1
ATOM 847 C CA . SER A 1 105 ? 9.344 -26.766 2.617 1 46.81 105 SER A CA 1
ATOM 848 C C . SER A 1 105 ? 9.578 -25.844 3.803 1 46.81 105 SER A C 1
ATOM 850 O O . SER A 1 105 ? 8.992 -26.031 4.871 1 46.81 105 SER A O 1
ATOM 852 N N . LEU A 1 106 ? 10.734 -24.938 4.184 1 41.56 106 LEU A N 1
ATOM 853 C CA . LEU A 1 106 ? 11.375 -24.453 5.402 1 41.56 106 LEU A CA 1
ATOM 854 C C . LEU A 1 106 ? 10.891 -23.047 5.762 1 41.56 106 LEU A C 1
ATOM 856 O O . LEU A 1 106 ? 10.852 -22.688 6.938 1 41.56 106 LEU A O 1
ATOM 860 N N . CYS A 1 107 ? 10.82 -21.969 4.98 1 46.88 107 CYS A N 1
ATOM 861 C CA . CYS A 1 107 ? 11.07 -20.578 5.387 1 46.88 107 CYS A CA 1
ATOM 862 C C . CYS A 1 107 ? 9.836 -19.969 6.023 1 46.88 107 CYS A C 1
ATOM 864 O O . CYS A 1 107 ? 9.859 -18.812 6.445 1 46.88 107 CYS A O 1
ATOM 866 N N . THR A 1 108 ? 8.711 -20.516 5.973 1 41.34 108 THR A N 1
ATOM 867 C CA . THR A 1 108 ? 7.551 -19.859 6.574 1 41.34 108 THR A CA 1
ATOM 868 C C . THR A 1 108 ? 7.645 -19.891 8.094 1 41.34 108 THR A C 1
ATOM 870 O O . THR A 1 108 ? 6.746 -19.406 8.789 1 41.34 108 THR A O 1
ATOM 873 N N . LYS A 1 109 ? 8.359 -20.844 8.75 1 36.91 109 LYS A N 1
ATOM 874 C CA . LYS A 1 109 ? 8.258 -21.141 10.172 1 36.91 109 LYS A CA 1
ATOM 875 C C . LYS A 1 109 ? 9.016 -20.125 11.016 1 36.91 109 LYS A C 1
ATOM 877 O O . LYS A 1 109 ? 8.797 -20.016 12.219 1 36.91 109 LYS A O 1
ATOM 882 N N . SER A 1 110 ? 10.055 -19.266 10.664 1 30.16 110 SER A N 1
ATOM 883 C CA . SER A 1 110 ? 10.789 -18.797 11.828 1 30.16 110 SER A CA 1
ATOM 884 C C . SER A 1 110 ? 10.156 -17.547 12.422 1 30.16 110 SER A C 1
ATOM 886 O O . SER A 1 110 ? 9.656 -16.688 11.68 1 30.16 110 SER A O 1
ATOM 888 N N . ALA B 1 1 ? -23.859 -29.641 -5.094 1 39.69 1 ALA B N 1
ATOM 889 C CA . ALA B 1 1 ? -22.562 -28.969 -5.242 1 39.69 1 ALA B CA 1
ATOM 890 C C . ALA B 1 1 ? -22.078 -28.422 -3.906 1 39.69 1 ALA B C 1
ATOM 892 O O . ALA B 1 1 ? -22.812 -27.734 -3.199 1 39.69 1 ALA B O 1
ATOM 893 N N . THR B 1 2 ? -20.969 -29 -3.213 1 41.47 2 THR B N 1
ATOM 894 C CA . THR B 1 2 ? -20.656 -28.812 -1.802 1 41.47 2 THR B CA 1
ATOM 895 C C . THR B 1 2 ? -20.297 -27.344 -1.526 1 41.47 2 THR B C 1
ATOM 897 O O . THR B 1 2 ? -20 -26.594 -2.451 1 41.47 2 THR B O 1
ATOM 900 N N . LYS B 1 3 ? -20.562 -26.875 -0.302 1 44.59 3 LYS B N 1
ATOM 901 C CA . LYS B 1 3 ? -20.359 -25.516 0.185 1 44.59 3 LYS B CA 1
ATOM 902 C C . LYS B 1 3 ? -19.031 -24.938 -0.325 1 44.59 3 LYS B C 1
ATOM 904 O O . LYS B 1 3 ? -18.906 -23.734 -0.492 1 44.59 3 LYS B O 1
ATOM 909 N N . VAL B 1 4 ? -18.094 -25.812 -0.566 1 40.66 4 VAL B N 1
ATOM 910 C CA . VAL B 1 4 ? -16.734 -25.453 -0.982 1 40.66 4 VAL B CA 1
ATOM 911 C C . VAL B 1 4 ? -16.75 -25 -2.441 1 40.66 4 VAL B C 1
ATOM 913 O O . VAL B 1 4 ? -16.047 -24.047 -2.807 1 40.66 4 VAL B O 1
ATOM 916 N N . GLU B 1 5 ? -17.484 -25.672 -3.254 1 42.72 5 GLU B N 1
ATOM 917 C CA . GLU B 1 5 ? -17.562 -25.375 -4.684 1 42.72 5 GLU B CA 1
ATOM 918 C C . GLU B 1 5 ? -18.219 -24.031 -4.934 1 42.72 5 GLU B C 1
ATOM 920 O O . GLU B 1 5 ? -17.812 -23.281 -5.824 1 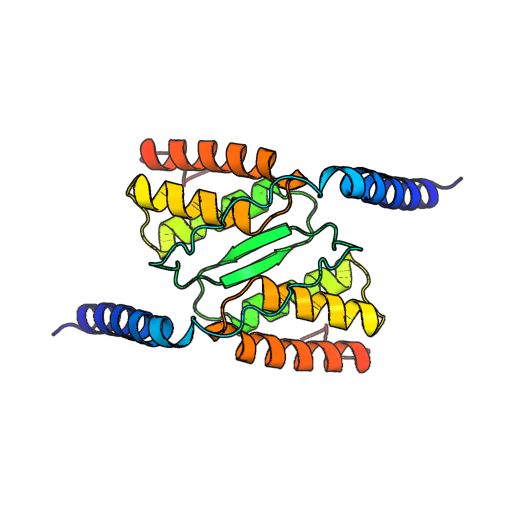42.72 5 GLU B O 1
ATOM 925 N N . ILE B 1 6 ? -19.188 -23.734 -4.141 1 41.75 6 ILE B N 1
ATOM 926 C CA . ILE B 1 6 ? -19.906 -22.469 -4.297 1 41.75 6 ILE B CA 1
ATOM 927 C C . ILE B 1 6 ? -18.984 -21.297 -3.955 1 41.75 6 ILE B C 1
ATOM 929 O O . ILE B 1 6 ? -19.031 -20.25 -4.605 1 41.75 6 ILE B O 1
ATOM 933 N N . CYS B 1 7 ? -18.078 -21.422 -3.006 1 39.78 7 CYS B N 1
ATOM 934 C CA . CYS B 1 7 ? -17.203 -20.328 -2.58 1 39.78 7 CYS B CA 1
ATOM 935 C C . CYS B 1 7 ? -16.156 -20.016 -3.643 1 39.78 7 CYS B C 1
ATOM 937 O O . CYS B 1 7 ? -15.773 -18.859 -3.82 1 39.78 7 CYS B O 1
ATOM 939 N N . LYS B 1 8 ? -15.633 -20.922 -4.406 1 45.56 8 LYS B N 1
ATOM 940 C CA . LYS B 1 8 ? -14.672 -20.719 -5.484 1 45.56 8 LYS B CA 1
ATOM 941 C C . LYS B 1 8 ? -15.297 -19.953 -6.645 1 45.56 8 LYS B C 1
ATOM 943 O O . LYS B 1 8 ? -14.656 -19.078 -7.242 1 45.56 8 LYS B O 1
ATOM 948 N N . ILE B 1 9 ? -16.484 -20.25 -7.023 1 43.62 9 ILE B N 1
ATOM 949 C CA . ILE B 1 9 ? -17.188 -19.609 -8.133 1 43.62 9 ILE B CA 1
ATOM 950 C C . ILE B 1 9 ? -17.453 -18.141 -7.801 1 43.62 9 ILE B C 1
ATOM 952 O O . ILE B 1 9 ? -17.266 -17.266 -8.641 1 43.62 9 ILE B O 1
ATOM 956 N N . LYS B 1 10 ? -18.031 -17.828 -6.551 1 44.34 10 LYS B N 1
ATOM 957 C CA . LYS B 1 10 ? -18.297 -16.438 -6.227 1 44.34 10 LYS B CA 1
ATOM 958 C C . LYS B 1 10 ? -17 -15.617 -6.258 1 44.34 10 LYS B C 1
ATOM 960 O O . LYS B 1 10 ? -17 -14.461 -6.695 1 44.34 10 LYS B O 1
ATOM 965 N N . ALA B 1 11 ? -15.891 -16.125 -5.859 1 39.28 11 ALA B N 1
ATOM 966 C CA . ALA B 1 11 ? -14.602 -15.445 -5.938 1 39.28 11 ALA B CA 1
ATOM 967 C C . ALA B 1 11 ? -14.195 -15.211 -7.391 1 39.28 11 ALA B C 1
ATOM 969 O O . ALA B 1 11 ? -13.648 -14.164 -7.727 1 39.28 11 ALA B O 1
ATOM 970 N N . ILE B 1 12 ? -14.43 -16.062 -8.273 1 42.59 12 ILE B N 1
ATOM 971 C CA . ILE B 1 12 ? -14.125 -15.906 -9.688 1 42.59 12 ILE B CA 1
ATOM 972 C C . ILE B 1 12 ? -15.055 -14.867 -10.305 1 42.59 12 ILE B C 1
ATOM 974 O O . ILE B 1 12 ? -14.609 -14.016 -11.078 1 42.59 12 ILE B O 1
ATOM 978 N N . GLN B 1 13 ? -16.359 -14.984 -10.078 1 43.16 13 GLN B N 1
ATOM 979 C CA . GLN B 1 13 ? -17.312 -14.055 -10.664 1 43.16 13 GLN B CA 1
ATOM 980 C C . GLN B 1 13 ? -17.062 -12.625 -10.18 1 43.16 13 GLN B C 1
ATOM 982 O O . GLN B 1 13 ? -17.188 -11.672 -10.945 1 43.16 13 GLN B O 1
ATOM 987 N N . ASP B 1 14 ? -16.734 -12.344 -8.953 1 40.59 14 ASP B N 1
ATOM 988 C CA . ASP B 1 14 ? -16.484 -11 -8.43 1 40.59 14 ASP B CA 1
ATOM 989 C C . ASP B 1 14 ? -15.203 -10.414 -9.008 1 40.59 14 ASP B C 1
ATOM 991 O O . ASP B 1 14 ? -15.07 -9.195 -9.117 1 40.59 14 ASP B O 1
ATOM 995 N N . LYS B 1 15 ? -14.273 -11.227 -9.375 1 36.53 15 LYS B N 1
ATOM 996 C CA . LYS B 1 15 ? -13.109 -10.711 -10.102 1 36.53 15 LYS B CA 1
ATOM 997 C C . LYS B 1 15 ? -13.5 -10.188 -11.477 1 36.53 15 LYS B C 1
ATOM 999 O O . LYS B 1 15 ? -12.953 -9.195 -11.953 1 36.53 15 LYS B O 1
ATOM 1004 N N . LYS B 1 16 ? -14.344 -10.883 -12.18 1 32.09 16 LYS B N 1
ATOM 1005 C CA . LYS B 1 16 ? -14.734 -10.438 -13.516 1 32.09 16 LYS B CA 1
ATOM 1006 C C . LYS B 1 16 ? -15.398 -9.062 -13.469 1 32.09 16 LYS B C 1
ATOM 1008 O O . LYS B 1 16 ? -15.141 -8.219 -14.328 1 32.09 16 LYS B O 1
ATOM 1013 N N . LYS B 1 17 ? -16.391 -8.914 -12.617 1 35.59 17 LYS B N 1
ATOM 1014 C CA . LYS B 1 17 ? -17.094 -7.633 -12.602 1 35.59 17 LYS B CA 1
ATOM 1015 C C . LYS B 1 17 ? -16.141 -6.488 -12.273 1 35.59 17 LYS B C 1
ATOM 1017 O O . LYS B 1 17 ? -16.359 -5.344 -12.672 1 35.59 17 LYS B O 1
ATOM 1022 N N . ALA B 1 18 ? -15.102 -6.746 -11.609 1 31.92 18 ALA B N 1
ATOM 1023 C CA . ALA B 1 18 ? -14.156 -5.676 -11.312 1 31.92 18 ALA B CA 1
ATOM 1024 C C . ALA B 1 18 ? -13.344 -5.301 -12.547 1 31.92 18 ALA B C 1
ATOM 1026 O O . ALA B 1 18 ? -12.828 -4.184 -12.648 1 31.92 18 ALA B O 1
ATOM 1027 N N . LYS B 1 19 ? -13.281 -6.148 -13.516 1 30.8 19 LYS B N 1
ATOM 1028 C CA . LYS B 1 19 ? -12.531 -5.871 -14.742 1 30.8 19 LYS B CA 1
ATOM 1029 C C . LYS B 1 19 ? -13.141 -4.699 -15.5 1 30.8 19 LYS B C 1
ATOM 1031 O O . LYS B 1 19 ? -12.438 -3.969 -16.203 1 30.8 19 LYS B O 1
ATOM 1036 N N . LEU B 1 20 ? -14.406 -4.723 -15.609 1 28.95 20 LEU B N 1
ATOM 1037 C CA . LEU B 1 20 ? -15.039 -3.795 -16.531 1 28.95 20 LEU B CA 1
ATOM 1038 C C . LEU B 1 20 ? -14.82 -2.352 -16.094 1 28.95 20 LEU B C 1
ATOM 1040 O O . LEU B 1 20 ? -14.711 -1.454 -16.938 1 28.95 20 LEU B O 1
ATOM 1044 N N . LYS B 1 21 ? -14.82 -2.111 -14.883 1 30.7 21 LYS B N 1
ATOM 1045 C CA . LYS B 1 21 ? -14.914 -0.68 -14.617 1 30.7 21 LYS B CA 1
ATOM 1046 C C . LYS B 1 21 ? -13.531 -0.029 -14.633 1 30.7 21 LYS B C 1
ATOM 1048 O O . LYS B 1 21 ? -13.391 1.148 -14.297 1 30.7 21 LYS B O 1
ATOM 1053 N N . MET B 1 22 ? -12.422 -0.703 -14.883 1 29.91 22 MET B N 1
ATOM 1054 C CA . MET B 1 22 ? -11.102 -0.12 -14.648 1 29.91 22 MET B CA 1
ATOM 1055 C C . MET B 1 22 ? -10.734 0.851 -15.766 1 29.91 22 MET B C 1
ATOM 1057 O O . MET B 1 22 ? -9.617 1.385 -15.789 1 29.91 22 MET B O 1
ATOM 1061 N N . LYS B 1 23 ? -11.391 0.971 -16.922 1 27.38 23 LYS B N 1
ATOM 1062 C CA . LYS B 1 23 ? -10.742 1.721 -17.984 1 27.38 23 LYS B CA 1
ATOM 1063 C C . LYS B 1 23 ? -10.602 3.195 -17.625 1 27.38 23 LYS B C 1
ATOM 1065 O O . LYS B 1 23 ? -9.953 3.961 -18.344 1 27.38 23 LYS B O 1
ATOM 1070 N N . GLU B 1 24 ? -11.594 3.816 -17.016 1 26.19 24 GLU B N 1
ATOM 1071 C CA . GLU B 1 24 ? -11.734 5.195 -17.469 1 26.19 24 GLU B CA 1
ATOM 1072 C C . GLU B 1 24 ? -10.578 6.062 -16.984 1 26.19 24 GLU B C 1
ATOM 1074 O O . GLU B 1 24 ? -10.031 6.871 -17.734 1 26.19 24 GLU B O 1
ATOM 1079 N N . GLU B 1 25 ? -10.516 6.727 -15.773 1 26.55 25 GLU B N 1
ATOM 1080 C CA . GLU B 1 25 ? -10.078 8.102 -15.547 1 26.55 25 GLU B CA 1
ATOM 1081 C C . GLU B 1 25 ? -8.578 8.18 -15.281 1 26.55 25 GLU B C 1
ATOM 1083 O O . GLU B 1 25 ? -8.086 7.602 -14.312 1 26.55 25 GLU B O 1
ATOM 1088 N N . GLU B 1 26 ? -7.719 8.195 -16.312 1 28.34 26 GLU B N 1
ATOM 1089 C CA . GLU B 1 26 ? -6.312 8.586 -16.312 1 28.34 26 GLU B CA 1
ATOM 1090 C C . GLU B 1 26 ? -6.086 9.836 -15.469 1 28.34 26 GLU B C 1
ATOM 1092 O O . GLU B 1 26 ? -6.156 10.961 -15.969 1 28.34 26 GLU B O 1
ATOM 1097 N N . GLU B 1 27 ? -6.855 10.227 -14.469 1 29.16 27 GLU B N 1
ATOM 1098 C CA . GLU B 1 27 ? -6.512 11.523 -13.891 1 29.16 27 GLU B CA 1
ATOM 1099 C C . GLU B 1 27 ? -5.043 11.578 -13.477 1 29.16 27 GLU B C 1
ATOM 1101 O O . GLU B 1 27 ? -4.473 10.562 -13.078 1 29.16 27 GLU B O 1
ATOM 1106 N N . ILE B 1 28 ? -4.352 12.695 -13.75 1 29.64 28 ILE B N 1
ATOM 1107 C CA . ILE B 1 28 ? -3.023 13.242 -13.484 1 29.64 28 ILE B CA 1
ATOM 1108 C C . ILE B 1 28 ? -2.635 12.961 -12.031 1 29.64 28 ILE B C 1
ATOM 1110 O O . ILE B 1 28 ? -3.295 13.438 -11.102 1 29.64 28 ILE B O 1
ATOM 1114 N N . VAL B 1 29 ? -2.332 11.82 -11.672 1 32.59 29 VAL B N 1
ATOM 1115 C CA . VAL B 1 29 ? -1.715 11.711 -10.352 1 32.59 29 VAL B CA 1
ATOM 1116 C C . VAL B 1 29 ? -0.695 12.836 -10.164 1 32.59 29 VAL B C 1
ATOM 1118 O O . VAL B 1 29 ? 0.28 12.922 -10.922 1 32.59 29 VAL B O 1
ATOM 1121 N N . GLU B 1 30 ? -1.062 14.117 -9.984 1 29.92 30 GLU B N 1
ATOM 1122 C CA . GLU B 1 30 ? -0.145 15.164 -9.531 1 29.92 30 GLU B CA 1
ATOM 1123 C C . GLU B 1 30 ? 0.978 14.578 -8.68 1 29.92 30 GLU B C 1
ATOM 1125 O O . GLU B 1 30 ? 0.732 13.734 -7.812 1 29.92 30 GLU B O 1
ATOM 1130 N N . GLU B 1 31 ? 2.086 14.516 -9.203 1 33.5 31 GLU B N 1
ATOM 1131 C CA . GLU B 1 31 ? 3.312 14.266 -8.445 1 33.5 31 GLU B CA 1
ATOM 1132 C C . GLU B 1 31 ? 3.246 14.898 -7.059 1 33.5 31 GLU B C 1
ATOM 1134 O O . GLU B 1 31 ? 3.15 16.125 -6.934 1 33.5 31 GLU B O 1
ATOM 1139 N N . THR B 1 32 ? 2.387 14.656 -6.137 1 35.78 32 THR B N 1
ATOM 1140 C CA . THR B 1 32 ? 2.576 15.156 -4.785 1 35.78 32 THR B CA 1
ATOM 1141 C C . THR B 1 32 ? 4.062 15.289 -4.461 1 35.78 32 THR B C 1
ATOM 1143 O O . THR B 1 32 ? 4.773 14.289 -4.367 1 35.78 32 THR B O 1
ATOM 1146 N N . GLU B 1 33 ? 4.758 16.281 -4.902 1 37.19 33 GLU B N 1
ATOM 1147 C CA . GLU B 1 33 ? 6.129 16.734 -4.688 1 37.19 33 GLU B CA 1
ATOM 1148 C C . GLU B 1 33 ? 6.645 16.281 -3.318 1 37.19 33 GLU B C 1
ATOM 1150 O O . GLU B 1 33 ? 7.816 15.93 -3.178 1 37.19 33 GLU B O 1
ATOM 1155 N N . GLN B 1 34 ? 6.094 16.938 -2.227 1 42.59 34 GLN B N 1
ATOM 1156 C CA . GLN B 1 34 ? 6.602 16.656 -0.889 1 42.59 34 GLN B CA 1
ATOM 1157 C C . GLN B 1 34 ? 6.273 15.227 -0.471 1 42.59 34 GLN B C 1
ATOM 1159 O O . GLN B 1 34 ? 5.148 14.93 -0.063 1 42.59 34 GLN B O 1
ATOM 1164 N N . GLY B 1 35 ? 6.598 14.297 -1.327 1 49.09 35 GLY B N 1
ATOM 1165 C CA . GLY B 1 35 ? 6.27 12.883 -1.205 1 49.09 35 GLY B CA 1
ATOM 1166 C C . GLY B 1 35 ? 6.445 12.352 0.203 1 49.09 35 GLY B C 1
ATOM 1167 O O . GLY B 1 35 ? 7.324 12.805 0.939 1 49.09 35 GLY B O 1
ATOM 1168 N N . LEU B 1 36 ? 5.273 12.109 0.905 1 56.38 36 LEU B N 1
ATOM 1169 C CA . LEU B 1 36 ? 5.297 11.43 2.197 1 56.38 36 LEU B CA 1
ATOM 1170 C C . LEU B 1 36 ? 6.383 10.359 2.232 1 56.38 36 LEU B C 1
ATOM 1172 O O . LEU B 1 36 ? 6.578 9.633 1.256 1 56.38 36 LEU B O 1
ATOM 1176 N N . ASP B 1 37 ? 7.68 10.766 2.641 1 71.62 37 ASP B N 1
ATOM 1177 C CA . ASP B 1 37 ? 8.633 9.688 2.881 1 71.62 37 ASP B CA 1
ATOM 1178 C C . ASP B 1 37 ? 7.91 8.406 3.293 1 71.62 37 ASP B C 1
ATOM 1180 O O . ASP B 1 37 ? 7.98 7.992 4.453 1 71.62 37 ASP B O 1
ATOM 1184 N N . SER B 1 38 ? 7.016 8.023 2.428 1 85.62 38 SER B N 1
ATOM 1185 C CA . SER B 1 38 ? 6.156 6.871 2.648 1 85.62 38 SER B CA 1
ATOM 1186 C C . SER B 1 38 ? 6.234 5.891 1.482 1 85.62 38 SER B C 1
ATOM 1188 O O . SER B 1 38 ? 6.824 6.203 0.444 1 85.62 38 SER B O 1
ATOM 1190 N N . PHE B 1 39 ? 6.043 4.695 1.718 1 93.38 39 PHE B N 1
ATOM 1191 C CA . PHE B 1 39 ? 5.992 3.67 0.686 1 93.38 39 PHE B CA 1
ATOM 1192 C C . PHE B 1 39 ? 4.664 2.928 0.724 1 93.38 39 PHE B C 1
ATOM 1194 O O . PHE B 1 39 ? 3.885 3.084 1.669 1 93.38 39 PHE B O 1
ATOM 1201 N N . ALA B 1 40 ? 4.406 2.213 -0.425 1 95.06 40 ALA B N 1
ATOM 1202 C CA . ALA B 1 40 ? 3.131 1.512 -0.556 1 95.06 40 ALA B CA 1
ATOM 1203 C C . ALA B 1 40 ? 3.326 0 -0.487 1 95.06 40 ALA B C 1
ATOM 1205 O O . ALA B 1 40 ? 4.309 -0.529 -1.009 1 95.06 40 ALA B O 1
ATOM 1206 N N . VAL B 1 41 ? 2.42 -0.653 0.199 1 95.88 41 VAL B N 1
ATOM 1207 C CA . VAL B 1 41 ? 2.35 -2.111 0.176 1 95.88 41 VAL B CA 1
ATOM 1208 C C . VAL B 1 41 ? 0.974 -2.555 -0.315 1 95.88 41 VAL B C 1
ATOM 1210 O O . VAL B 1 41 ? -0.003 -1.81 -0.199 1 95.88 41 VAL B O 1
ATOM 1213 N N . VAL B 1 42 ? 0.948 -3.752 -0.918 1 93.94 42 VAL B N 1
ATOM 1214 C CA . VAL B 1 42 ? -0.309 -4.312 -1.404 1 93.94 42 VAL B CA 1
ATOM 1215 C C . VAL B 1 42 ? -0.892 -5.258 -0.358 1 93.94 42 VAL B C 1
ATOM 1217 O O . VAL B 1 42 ? -0.152 -5.969 0.328 1 93.94 42 VAL B O 1
ATOM 1220 N N . LYS B 1 43 ? -2.178 -5.133 -0.25 1 91.81 43 LYS B N 1
ATOM 1221 C CA . LYS B 1 43 ? -2.91 -5.977 0.69 1 91.81 43 LYS B CA 1
ATOM 1222 C C . LYS B 1 43 ? -4.066 -6.695 -0 1 91.81 43 LYS B C 1
ATOM 1224 O O . LYS B 1 43 ? -4.578 -6.223 -1.017 1 91.81 43 LYS B O 1
ATOM 1229 N N . CYS B 1 44 ? -4.27 -7.871 0.532 1 85.62 44 CYS B N 1
ATOM 1230 C CA . CYS B 1 44 ? -5.461 -8.641 0.203 1 85.62 44 CYS B CA 1
ATOM 1231 C C . CYS B 1 44 ? -6.203 -9.062 1.466 1 85.62 44 CYS B C 1
ATOM 1233 O O . CYS B 1 44 ? -5.711 -9.898 2.229 1 85.62 44 CYS B O 1
ATOM 1235 N N . SER B 1 45 ? -7.227 -8.297 1.787 1 82.88 45 SER B N 1
ATOM 1236 C CA . SER B 1 45 ? -7.922 -8.625 3.027 1 82.88 45 SER B CA 1
ATOM 1237 C C . SER B 1 45 ? -9.438 -8.539 2.85 1 82.88 45 SER B C 1
ATOM 1239 O O . SER B 1 45 ? -9.922 -8.078 1.816 1 82.88 45 SER B O 1
ATOM 1241 N N . LEU B 1 46 ? -10.133 -9.117 3.889 1 84.94 46 LEU B N 1
ATOM 1242 C CA . LEU B 1 46 ? -11.594 -9.109 3.891 1 84.94 46 LEU B CA 1
ATOM 1243 C C . LEU B 1 46 ? -12.133 -7.781 4.398 1 84.94 46 LEU B C 1
ATOM 1245 O O . LEU B 1 46 ? -13.32 -7.496 4.262 1 84.94 46 LEU B O 1
ATOM 1249 N N . ASP B 1 47 ? -11.344 -6.855 4.812 1 93.56 47 ASP B N 1
ATOM 1250 C CA . ASP B 1 47 ? -11.812 -5.602 5.383 1 93.56 47 ASP B CA 1
ATOM 1251 C C . ASP B 1 47 ? -10.961 -4.426 4.906 1 93.56 47 ASP B C 1
ATOM 1253 O O . ASP B 1 47 ? -10.227 -3.824 5.695 1 93.56 47 ASP B O 1
ATOM 1257 N N . PRO B 1 48 ? -11.094 -4.043 3.709 1 94.5 48 PRO B N 1
ATOM 1258 C CA . PRO B 1 48 ? -10.328 -2.92 3.164 1 94.5 48 PRO B CA 1
ATOM 1259 C C . PRO B 1 48 ? -10.586 -1.611 3.908 1 94.5 48 PRO B C 1
ATOM 1261 O O . PRO B 1 48 ? -9.68 -0.773 4.016 1 94.5 48 PRO B O 1
ATOM 1264 N N . GLN B 1 49 ? -11.773 -1.489 4.477 1 96.19 49 GLN B N 1
ATOM 1265 C CA . GLN B 1 49 ? -12.086 -0.277 5.223 1 96.19 49 GLN B CA 1
ATOM 1266 C C . GLN B 1 49 ? -11.148 -0.105 6.414 1 96.19 49 GLN B C 1
ATOM 1268 O O . GLN B 1 49 ? -10.578 0.971 6.609 1 96.19 49 GLN B O 1
ATOM 1273 N N . GLN B 1 50 ? -11.016 -1.144 7.117 1 95.88 50 GLN B N 1
ATOM 1274 C CA . GLN B 1 50 ? -10.141 -1.116 8.289 1 95.88 50 GLN B CA 1
ATOM 1275 C C . GLN B 1 50 ? -8.68 -0.921 7.883 1 95.88 50 GLN B C 1
ATOM 1277 O O . GLN B 1 50 ? -7.938 -0.208 8.555 1 95.88 50 GLN B O 1
ATOM 1282 N N . ASP B 1 51 ? -8.289 -1.576 6.848 1 94.88 51 ASP B N 1
ATOM 1283 C CA . ASP B 1 51 ? -6.906 -1.473 6.391 1 94.88 51 ASP B CA 1
ATOM 1284 C C . ASP B 1 51 ? -6.566 -0.039 5.992 1 94.88 51 ASP B C 1
ATOM 1286 O O . ASP B 1 51 ? -5.512 0.479 6.363 1 94.88 51 ASP B O 1
ATOM 1290 N N . PHE B 1 52 ? -7.477 0.602 5.324 1 96.56 52 PHE B N 1
ATOM 1291 C CA . PHE B 1 52 ? -7.258 1.991 4.941 1 96.56 52 PHE B CA 1
ATOM 1292 C C . PHE B 1 52 ? -7.246 2.895 6.172 1 96.56 52 PHE B C 1
ATOM 1294 O O . PHE B 1 52 ? -6.414 3.797 6.277 1 96.56 52 PHE B O 1
ATOM 1301 N N . ARG B 1 53 ? -8.172 2.646 7.066 1 96.44 53 ARG B N 1
ATOM 1302 C CA . ARG B 1 53 ? -8.266 3.469 8.266 1 96.44 53 ARG B CA 1
ATOM 1303 C C . ARG B 1 53 ? -6.977 3.418 9.07 1 96.44 53 ARG B C 1
ATOM 1305 O O . ARG B 1 53 ? -6.422 4.461 9.438 1 96.44 53 ARG B O 1
ATOM 1312 N N . ASP B 1 54 ? -6.516 2.217 9.281 1 94.12 54 ASP B N 1
ATOM 1313 C CA . ASP B 1 54 ? -5.301 2.043 10.062 1 94.12 54 ASP B CA 1
ATOM 1314 C C . ASP B 1 54 ? -4.109 2.721 9.391 1 94.12 54 ASP B C 1
ATOM 1316 O O . ASP B 1 54 ? -3.285 3.348 10.062 1 94.12 54 ASP B O 1
ATOM 1320 N N . SER B 1 55 ? -4.027 2.555 8.094 1 94.38 55 SER B N 1
ATOM 1321 C CA . SER B 1 55 ? -2.93 3.152 7.336 1 94.38 55 SER B CA 1
ATOM 1322 C C . SER B 1 55 ? -2.988 4.676 7.387 1 94.38 55 SER B C 1
ATOM 1324 O O . SER B 1 55 ? -1.965 5.336 7.582 1 94.38 55 SER B O 1
ATOM 1326 N N . MET B 1 56 ? -4.156 5.285 7.27 1 94.94 56 MET B N 1
ATOM 1327 C CA . MET B 1 56 ? -4.289 6.738 7.285 1 94.94 56 MET B CA 1
ATOM 1328 C C . MET B 1 56 ? -3.939 7.301 8.656 1 94.94 56 MET B C 1
ATOM 1330 O O . MET B 1 56 ? -3.219 8.297 8.766 1 94.94 56 MET B O 1
ATOM 1334 N N . ILE B 1 57 ? -4.391 6.633 9.648 1 93.81 57 ILE B N 1
ATOM 1335 C CA . ILE B 1 57 ? -4.117 7.078 11.016 1 93.81 57 ILE B CA 1
ATOM 1336 C C . ILE B 1 57 ? -2.617 7.02 11.289 1 93.81 57 ILE B C 1
ATOM 1338 O O . ILE B 1 57 ? -2.049 7.945 11.867 1 93.81 57 ILE B O 1
ATOM 1342 N N . GLU B 1 58 ? -2.016 5.922 10.898 1 92 58 GLU B N 1
ATOM 1343 C CA . GLU B 1 58 ? -0.571 5.781 11.055 1 92 58 GLU B CA 1
ATOM 1344 C C . GLU B 1 58 ? 0.173 6.922 10.367 1 92 58 GLU B C 1
ATOM 1346 O O . GLU B 1 58 ? 1.071 7.531 10.953 1 92 58 GLU B O 1
ATOM 1351 N N . MET B 1 59 ? -0.221 7.242 9.164 1 92.06 59 MET B N 1
ATOM 1352 C CA . MET B 1 59 ? 0.435 8.297 8.398 1 92.06 59 MET B CA 1
ATOM 1353 C C . MET B 1 59 ? 0.263 9.648 9.078 1 92.06 59 MET B C 1
ATOM 1355 O O . MET B 1 59 ? 1.219 10.422 9.18 1 92.06 59 MET B O 1
ATOM 1359 N N . ILE B 1 60 ? -0.896 9.836 9.516 1 91.62 60 ILE B N 1
ATOM 1360 C CA . ILE B 1 60 ? -1.217 11.117 10.148 1 91.62 60 ILE B CA 1
ATOM 1361 C C . ILE B 1 60 ? -0.375 11.289 11.414 1 91.62 60 ILE B C 1
ATOM 1363 O O . ILE B 1 60 ? 0.196 12.359 11.641 1 91.62 60 ILE B O 1
ATOM 1367 N N . LYS B 1 61 ? -0.303 10.266 12.188 1 90.44 61 LYS B N 1
ATOM 1368 C CA . LYS B 1 61 ? 0.464 10.32 13.43 1 90.44 61 LYS B CA 1
ATOM 1369 C C . LYS B 1 61 ? 1.957 10.461 13.148 1 90.44 61 LYS B C 1
ATOM 1371 O O . LYS B 1 61 ? 2.627 11.312 13.734 1 90.44 61 LYS B O 1
ATOM 1376 N N . GLU B 1 62 ? 2.451 9.68 12.258 1 87.38 62 GLU B N 1
ATOM 1377 C CA . GLU B 1 62 ? 3.887 9.625 11.992 1 87.38 62 GLU B CA 1
ATOM 1378 C C . GLU B 1 62 ? 4.375 10.906 11.32 1 87.38 62 GLU B C 1
ATOM 1380 O O . GLU B 1 62 ? 5.473 11.383 11.609 1 87.38 62 GLU B O 1
ATOM 1385 N N . LYS B 1 63 ? 3.555 11.406 10.477 1 88.25 63 LYS B N 1
ATOM 1386 C CA . LYS B 1 63 ? 3.965 12.578 9.719 1 88.25 63 LYS B CA 1
ATOM 1387 C C . LYS B 1 63 ? 3.418 13.859 10.344 1 88.25 63 LYS B C 1
ATOM 1389 O O . LYS B 1 63 ? 3.697 14.961 9.867 1 88.25 63 LYS B O 1
ATOM 1394 N N . GLN B 1 64 ? 2.662 13.672 11.383 1 89.94 64 GLN B N 1
ATOM 1395 C CA . GLN B 1 64 ? 2.078 14.805 12.102 1 89.94 64 GLN B CA 1
ATOM 1396 C C . GLN B 1 64 ? 1.239 15.672 11.172 1 89.94 64 GLN B C 1
ATOM 1398 O O . GLN B 1 64 ? 1.377 16.906 11.172 1 89.94 64 GLN B O 1
ATOM 1403 N N . ILE B 1 65 ? 0.486 14.984 10.336 1 88.31 65 ILE B N 1
ATOM 1404 C CA . ILE B 1 65 ? -0.404 15.68 9.414 1 88.31 65 ILE B CA 1
ATOM 1405 C C . ILE B 1 65 ? -1.496 16.406 10.195 1 88.31 65 ILE B C 1
ATOM 1407 O O . ILE B 1 65 ? -2.229 15.781 10.969 1 88.31 65 ILE B O 1
ATOM 1411 N N . SER B 1 66 ? -1.623 17.688 9.961 1 86.31 66 SER B N 1
ATOM 1412 C CA . SER B 1 66 ? -2.596 18.469 10.727 1 86.31 66 SER B CA 1
ATOM 1413 C C . SER B 1 66 ? -3.275 19.516 9.859 1 86.31 66 SER B C 1
ATOM 1415 O O . SER B 1 66 ? -4.336 20.031 10.219 1 86.31 66 SER B O 1
ATOM 1417 N N . GLN B 1 67 ? -2.648 19.766 8.758 1 88 67 GLN B N 1
ATOM 1418 C CA . GLN B 1 67 ? -3.191 20.797 7.883 1 88 67 GLN B CA 1
ATOM 1419 C C . GLN B 1 67 ? -4.09 20.188 6.809 1 88 67 GLN B C 1
ATOM 1421 O O . GLN B 1 67 ? -3.814 19.094 6.301 1 88 67 GLN B O 1
ATOM 1426 N N . PRO B 1 68 ? -5.141 20.922 6.457 1 88.62 68 PRO B N 1
ATOM 1427 C CA . PRO B 1 68 ? -6.066 20.438 5.43 1 88.62 68 PRO B CA 1
ATOM 1428 C C . PRO B 1 68 ? -5.363 20.078 4.121 1 88.62 68 PRO B C 1
ATOM 1430 O O . PRO B 1 68 ? -5.715 19.094 3.477 1 88.62 68 PRO B O 1
ATOM 1433 N N . GLU B 1 69 ? -4.41 20.875 3.785 1 89.12 69 GLU B N 1
ATOM 1434 C CA . GLU B 1 69 ? -3.682 20.625 2.545 1 89.12 69 GLU B CA 1
ATOM 1435 C C . GLU B 1 69 ? -2.936 19.281 2.6 1 89.12 69 GLU B C 1
ATOM 1437 O O . GLU B 1 69 ? -2.859 18.578 1.599 1 89.12 69 GLU B O 1
ATOM 1442 N N . GLU B 1 70 ? -2.348 19.016 3.748 1 88.69 70 GLU B N 1
ATOM 1443 C CA . GLU B 1 70 ? -1.648 17.75 3.947 1 88.69 70 GLU B CA 1
ATOM 1444 C C . GLU B 1 70 ? -2.619 16.578 3.918 1 88.69 70 GLU B C 1
ATOM 1446 O O . GLU B 1 70 ? -2.295 15.508 3.389 1 88.69 70 GLU B O 1
ATOM 1451 N N . MET B 1 71 ? -3.836 16.828 4.41 1 91.06 71 MET B N 1
ATOM 1452 C CA . MET B 1 71 ? -4.883 15.812 4.395 1 91.06 71 MET B CA 1
ATOM 1453 C C . MET B 1 71 ? -5.336 15.523 2.969 1 91.06 71 MET B C 1
ATOM 1455 O O . MET B 1 71 ? -5.527 14.359 2.602 1 91.06 71 MET B O 1
ATOM 1459 N N . GLU B 1 72 ? -5.477 16.562 2.266 1 92.31 72 GLU B N 1
ATOM 1460 C CA . GLU B 1 72 ? -5.871 16.406 0.869 1 92.31 72 GLU B CA 1
ATOM 1461 C C . GLU B 1 72 ? -4.816 15.648 0.074 1 92.31 72 GLU B C 1
ATOM 1463 O O . GLU B 1 72 ? -5.152 14.82 -0.774 1 92.31 72 GLU B O 1
ATOM 1468 N N . GLU B 1 73 ? -3.588 15.922 0.353 1 91.06 73 GLU B N 1
ATOM 1469 C CA . GLU B 1 73 ? -2.5 15.203 -0.296 1 91.06 73 GLU B CA 1
ATOM 1470 C C . GLU B 1 73 ? -2.527 13.719 0.071 1 91.06 73 GLU B C 1
ATOM 1472 O O . GLU B 1 73 ? -2.299 12.859 -0.782 1 91.06 73 GLU B O 1
ATOM 1477 N N . LEU B 1 74 ? -2.773 13.414 1.294 1 93.38 74 LEU B N 1
ATOM 1478 C CA . LEU B 1 74 ? -2.887 12.031 1.749 1 93.38 74 LEU B CA 1
ATOM 1479 C C . LEU B 1 74 ? -4 11.305 1.006 1 93.38 74 LEU B C 1
ATOM 1481 O O . LEU B 1 74 ? -3.799 10.195 0.507 1 93.38 74 LEU B O 1
ATOM 1485 N N . LEU B 1 75 ? -5.18 11.992 0.856 1 95.88 75 LEU B N 1
ATOM 1486 C CA . LEU B 1 75 ? -6.301 11.406 0.13 1 95.88 75 LEU B CA 1
ATOM 1487 C C . LEU B 1 75 ? -5.934 11.148 -1.327 1 95.88 75 LEU B C 1
ATOM 1489 O O . LEU B 1 75 ? -6.18 10.062 -1.853 1 95.88 75 LEU B O 1
ATOM 1493 N N . ALA B 1 76 ? -5.348 12.148 -1.973 1 93.44 76 ALA B N 1
ATOM 1494 C CA . ALA B 1 76 ? -4.949 12.016 -3.371 1 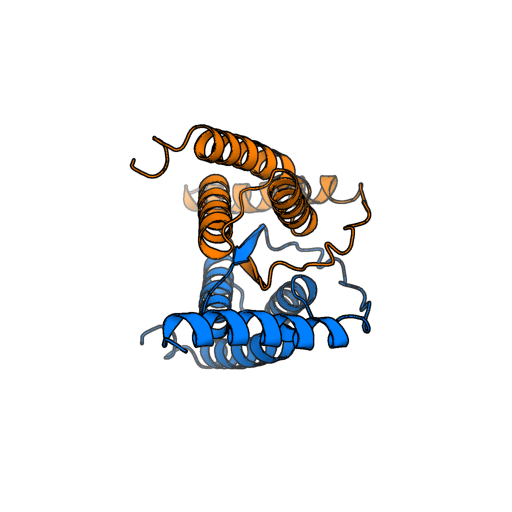93.44 76 ALA B CA 1
ATOM 1495 C C . ALA B 1 76 ? -4.016 10.828 -3.566 1 93.44 76 ALA B C 1
ATOM 1497 O O . ALA B 1 76 ? -4.121 10.109 -4.562 1 93.44 76 ALA B O 1
ATOM 1498 N N . CYS B 1 77 ? -3.098 10.648 -2.607 1 90.69 77 CYS B N 1
ATOM 1499 C CA . CYS B 1 77 ? -2.17 9.523 -2.678 1 90.69 77 CYS B CA 1
ATOM 1500 C C . CYS B 1 77 ? -2.922 8.203 -2.666 1 90.69 77 CYS B C 1
ATOM 1502 O O . CYS B 1 77 ? -2.709 7.355 -3.535 1 90.69 77 CYS B O 1
ATOM 1504 N N . TYR B 1 78 ? -3.891 7.988 -1.788 1 94.25 78 TYR B N 1
ATOM 1505 C CA . TYR B 1 78 ? -4.637 6.738 -1.693 1 94.25 78 TYR B CA 1
ATOM 1506 C C . TYR B 1 78 ? -5.477 6.508 -2.945 1 94.25 78 TYR B C 1
ATOM 1508 O O . TYR B 1 78 ? -5.613 5.371 -3.404 1 94.25 78 TYR B O 1
ATOM 1516 N N . LEU B 1 79 ? -6.008 7.516 -3.494 1 96.19 79 LEU B N 1
ATOM 1517 C CA . LEU B 1 79 ? -6.828 7.387 -4.695 1 96.19 79 LEU B CA 1
ATOM 1518 C C . LEU B 1 79 ? -5.969 7.023 -5.902 1 96.19 79 LEU B C 1
ATOM 1520 O O . LEU B 1 79 ? -6.355 6.18 -6.715 1 96.19 79 LEU B O 1
ATOM 1524 N N . SER B 1 80 ? -4.844 7.629 -5.938 1 90.62 80 SER B N 1
ATOM 1525 C CA . SER B 1 80 ? -3.963 7.387 -7.074 1 90.62 80 SER B CA 1
ATOM 1526 C C . SER B 1 80 ? -3.385 5.977 -7.031 1 90.62 80 SER B C 1
ATOM 1528 O O . SER B 1 80 ? -3.146 5.367 -8.078 1 90.62 80 SER B O 1
ATOM 1530 N N . LEU B 1 81 ? -3.164 5.465 -5.918 1 91.62 81 LEU B N 1
ATOM 1531 C CA . LEU B 1 81 ? -2.541 4.156 -5.742 1 91.62 81 LEU B CA 1
ATOM 1532 C C . LEU B 1 81 ? -3.549 3.037 -5.977 1 91.62 81 LEU B C 1
ATOM 1534 O O . LEU B 1 81 ? -3.17 1.87 -6.102 1 91.62 81 LEU B O 1
ATOM 1538 N N . ASN B 1 82 ? -4.859 3.355 -6.086 1 91.94 82 ASN B N 1
ATOM 1539 C CA . ASN B 1 82 ? -5.863 2.297 -6.059 1 91.94 82 ASN B CA 1
ATOM 1540 C C . ASN B 1 82 ? -6.832 2.412 -7.23 1 91.94 82 ASN B C 1
ATOM 1542 O O . ASN B 1 82 ? -7.086 3.512 -7.723 1 91.94 82 ASN B O 1
ATOM 1546 N N . SER B 1 83 ? -7.238 1.275 -7.609 1 88.31 83 SER B N 1
ATOM 1547 C CA . SER B 1 83 ? -8.242 1.237 -8.672 1 88.31 83 SER B CA 1
ATOM 1548 C C . SER B 1 83 ? -9.539 1.9 -8.234 1 88.31 83 SER B C 1
ATOM 1550 O O . SER B 1 83 ? -9.758 2.123 -7.039 1 88.31 83 SER B O 1
ATOM 1552 N N . ASN B 1 84 ? -10.375 2.109 -9.188 1 90.81 84 ASN B N 1
ATOM 1553 C CA . ASN B 1 84 ? -11.633 2.812 -8.953 1 90.81 84 ASN B CA 1
ATOM 1554 C C . ASN B 1 84 ? -12.547 2.031 -8.016 1 90.81 84 ASN B C 1
ATOM 1556 O O . ASN B 1 84 ? -13.32 2.625 -7.266 1 90.81 84 ASN B O 1
ATOM 1560 N N . GLU B 1 85 ? -12.445 0.758 -7.992 1 91 85 GLU B N 1
ATOM 1561 C CA . GLU B 1 85 ? -13.336 -0.064 -7.176 1 91 85 GLU B CA 1
ATOM 1562 C C . GLU B 1 85 ? -13.141 0.227 -5.688 1 91 85 GLU B C 1
ATOM 1564 O O . GLU B 1 85 ? -14.039 -0.007 -4.883 1 91 85 GLU B O 1
ATOM 1569 N N . TYR B 1 86 ? -12.039 0.857 -5.348 1 93.56 86 TYR B N 1
ATOM 1570 C CA . TYR B 1 86 ? -11.742 1.118 -3.945 1 93.56 86 TYR B CA 1
ATOM 1571 C C . TYR B 1 86 ? -11.961 2.588 -3.607 1 93.56 86 TYR B C 1
ATOM 1573 O O . TYR B 1 86 ? -11.891 2.979 -2.439 1 93.56 86 TYR B O 1
ATOM 1581 N N . HIS B 1 87 ? -12.219 3.447 -4.547 1 95.19 87 HIS B N 1
ATOM 1582 C CA . HIS B 1 87 ? -12.25 4.887 -4.32 1 95.19 87 HIS B CA 1
ATOM 1583 C C . HIS B 1 87 ? -13.367 5.27 -3.354 1 95.19 87 HIS B C 1
ATOM 1585 O O . HIS B 1 87 ? -13.172 6.109 -2.475 1 95.19 87 HIS B O 1
ATOM 1591 N N . ASP B 1 88 ? -14.508 4.586 -3.484 1 96.06 88 ASP B N 1
ATOM 1592 C CA . ASP B 1 88 ? -15.609 4.91 -2.588 1 96.06 88 ASP B CA 1
ATOM 1593 C C . ASP B 1 88 ? -15.25 4.602 -1.136 1 96.06 88 ASP B C 1
ATOM 1595 O O . ASP B 1 88 ? -15.531 5.395 -0.237 1 96.06 88 ASP B O 1
ATOM 1599 N N . VAL B 1 89 ? -14.664 3.467 -0.938 1 97 89 VAL B N 1
ATOM 1600 C CA . VAL B 1 89 ? -14.281 3.055 0.406 1 97 89 VAL B CA 1
ATOM 1601 C C . VAL B 1 89 ? -13.211 3.998 0.949 1 97 89 VAL B C 1
ATOM 1603 O O . VAL B 1 89 ? -13.258 4.406 2.111 1 97 89 VAL B O 1
ATOM 1606 N N . ILE B 1 90 ? -12.312 4.469 0.176 1 97.12 90 ILE B N 1
ATOM 1607 C CA . ILE B 1 90 ? -11.227 5.359 0.573 1 97.12 90 ILE B CA 1
ATOM 1608 C C . ILE B 1 90 ? -11.789 6.711 0.995 1 97.12 90 ILE B C 1
ATOM 1610 O O . ILE B 1 90 ? -11.422 7.25 2.043 1 97.12 90 ILE B O 1
ATOM 1614 N N . ILE B 1 91 ? -12.68 7.211 0.238 1 97.69 91 ILE B N 1
ATOM 1615 C CA . ILE B 1 91 ? -13.281 8.508 0.521 1 97.69 91 ILE B CA 1
ATOM 1616 C C . ILE B 1 91 ? -14.062 8.438 1.831 1 97.69 91 ILE B C 1
ATOM 1618 O O . ILE B 1 91 ? -13.977 9.344 2.66 1 97.69 91 ILE B O 1
ATOM 1622 N N . LYS B 1 92 ? -14.812 7.375 1.968 1 97.38 92 LYS B N 1
ATOM 1623 C CA . LYS B 1 92 ? -15.578 7.184 3.195 1 97.38 92 LYS B CA 1
ATOM 1624 C C . LYS B 1 92 ? -14.664 7.164 4.418 1 97.38 92 LYS B C 1
ATOM 1626 O O . LYS B 1 92 ? -14.938 7.84 5.414 1 97.38 92 LYS B O 1
ATOM 1631 N N . VAL B 1 93 ? -13.625 6.398 4.379 1 97.31 93 VAL B N 1
ATOM 1632 C CA . VAL B 1 93 ? -12.68 6.281 5.484 1 97.31 93 VAL B CA 1
ATOM 1633 C C . VAL B 1 93 ? -12.016 7.633 5.742 1 97.31 93 VAL B C 1
ATOM 1635 O O . VAL B 1 93 ? -11.867 8.055 6.891 1 97.31 93 VAL B O 1
ATOM 1638 N N . PHE B 1 94 ? -11.664 8.273 4.691 1 96.88 94 PHE B N 1
ATOM 1639 C CA . PHE B 1 94 ? -11.023 9.578 4.82 1 96.88 94 PHE B CA 1
ATOM 1640 C C . PHE B 1 94 ? -11.922 10.555 5.57 1 96.88 94 PHE B C 1
ATOM 1642 O O . PHE B 1 94 ? -11.469 11.258 6.473 1 96.88 94 PHE B O 1
ATOM 1649 N N . ARG B 1 95 ? -13.086 10.562 5.199 1 94.5 95 ARG B N 1
ATOM 1650 C CA . ARG B 1 95 ? -14.039 11.445 5.867 1 94.5 95 ARG B CA 1
ATOM 1651 C C . ARG B 1 95 ? -14.133 11.117 7.355 1 94.5 95 ARG B C 1
ATOM 1653 O O . ARG B 1 95 ? -14.172 12.023 8.195 1 94.5 95 ARG B O 1
ATOM 1660 N N . GLN B 1 96 ? -14.172 9.898 7.699 1 93.56 96 GLN B N 1
ATOM 1661 C CA . GLN B 1 96 ? -14.258 9.461 9.094 1 93.56 96 GLN B CA 1
ATOM 1662 C C . GLN B 1 96 ? -13.016 9.891 9.875 1 93.56 96 GLN B C 1
ATOM 1664 O O . GLN B 1 96 ? -13.125 10.406 10.992 1 93.56 96 GLN B O 1
ATOM 1669 N N . VAL B 1 97 ? -11.883 9.742 9.305 1 93.5 97 VAL B N 1
ATOM 1670 C CA . VAL B 1 97 ? -10.617 10.062 9.961 1 93.5 97 VAL B CA 1
ATOM 1671 C C . VAL B 1 97 ? -10.469 11.578 10.094 1 93.5 97 VAL B C 1
ATOM 1673 O O . VAL B 1 97 ? -10.023 12.07 11.125 1 93.5 97 VAL B O 1
ATOM 1676 N N . TRP B 1 98 ? -10.844 12.227 9.086 1 87.75 98 TRP B N 1
ATOM 1677 C CA . TRP B 1 98 ? -10.812 13.688 9.094 1 87.75 98 TRP B CA 1
ATOM 1678 C C . TRP B 1 98 ? -11.68 14.242 10.219 1 87.75 98 TRP B C 1
ATOM 1680 O O . TRP B 1 98 ? -11.266 15.164 10.93 1 87.75 98 TRP B O 1
ATOM 1690 N N . LEU B 1 99 ? -12.781 13.727 10.406 1 86.06 99 LEU B N 1
ATOM 1691 C CA . LEU B 1 99 ? -13.703 14.164 11.445 1 86.06 99 LEU B CA 1
ATOM 1692 C C . LEU B 1 99 ? -13.133 13.875 12.828 1 86.06 99 LEU B C 1
ATOM 1694 O O . LEU B 1 99 ? -13.242 14.695 13.742 1 86.06 99 LEU B O 1
ATOM 1698 N N . CYS B 1 100 ? -12.516 12.727 12.867 1 80.06 100 CYS B N 1
ATOM 1699 C CA . CYS B 1 100 ? -11.914 12.359 14.141 1 80.06 100 CYS B CA 1
ATOM 1700 C C . CYS B 1 100 ? -10.766 13.289 14.5 1 80.06 100 CYS B C 1
ATOM 1702 O O . CYS B 1 100 ? -10.594 13.664 15.664 1 80.06 100 CYS B O 1
ATOM 1704 N N . MET B 1 101 ? -9.953 13.625 13.57 1 75.94 101 MET B N 1
ATOM 1705 C CA . MET B 1 101 ? -8.805 14.5 13.805 1 75.94 101 MET B CA 1
ATOM 1706 C C . MET B 1 101 ? -9.266 15.922 14.117 1 75.94 101 MET B C 1
ATOM 1708 O O . MET B 1 101 ? -8.641 16.625 14.914 1 75.94 101 MET B O 1
ATOM 1712 N N . SER B 1 102 ? -10.305 16.25 13.422 1 75.56 102 SER B N 1
ATOM 1713 C CA . SER B 1 102 ? -10.844 17.594 13.656 1 75.56 102 SER B CA 1
ATOM 1714 C C . SER B 1 102 ? -11.492 17.688 15.031 1 75.56 102 SER B C 1
ATOM 1716 O O . SER B 1 102 ? -11.523 18.766 15.641 1 75.56 102 SER B O 1
ATOM 1718 N N . GLN B 1 103 ? -12.141 16.531 15.336 1 66.88 103 GLN B N 1
ATOM 1719 C CA . GLN B 1 103 ? -12.812 16.5 16.625 1 66.88 103 GLN B CA 1
ATOM 1720 C C . GLN B 1 103 ? -11.852 16.047 17.734 1 66.88 103 GLN B C 1
ATOM 1722 O O . GLN B 1 103 ? -12.188 16.094 18.922 1 66.88 103 GLN B O 1
ATOM 1727 N N . SER B 1 104 ? -10.82 15.125 17.328 1 55.69 104 SER B N 1
ATOM 1728 C CA . SER B 1 104 ? -9.945 14.43 18.281 1 55.69 104 SER B CA 1
ATOM 1729 C C . SER B 1 104 ? -9.555 15.344 19.438 1 55.69 104 SER B C 1
ATOM 1731 O O . SER B 1 104 ? -8.656 15.016 20.203 1 55.69 104 SER B O 1
ATOM 1733 N N . SER B 1 105 ? -10.07 15.852 20.234 1 46.78 105 SER B N 1
ATOM 1734 C CA . SER B 1 105 ? -9.977 15.312 21.578 1 46.78 105 SER B CA 1
ATOM 1735 C C . SER B 1 105 ? -10.281 13.812 21.594 1 46.78 105 SER B C 1
ATOM 1737 O O . SER B 1 105 ? -9.805 13.086 22.469 1 46.78 105 SER B O 1
ATOM 1739 N N . LEU B 1 106 ? -11.422 13.008 21.016 1 41.59 106 LEU B N 1
ATOM 1740 C CA . LEU B 1 106 ? -12.148 11.797 21.375 1 41.59 106 LEU B CA 1
ATOM 1741 C C . LEU B 1 106 ? -11.641 10.594 20.578 1 41.59 106 LEU B C 1
ATOM 1743 O O . LEU B 1 106 ? -11.742 9.453 21.047 1 41.59 106 LEU B O 1
ATOM 1747 N N . CYS B 1 107 ? -11.43 10.477 19.266 1 46.97 107 CYS B N 1
ATOM 1748 C CA . CYS B 1 107 ? -11.648 9.281 18.453 1 46.97 107 CYS B CA 1
ATOM 1749 C C . CYS B 1 107 ? -10.453 8.336 18.531 1 46.97 107 CYS B C 1
ATOM 1751 O O . CYS B 1 107 ? -10.461 7.273 17.906 1 46.97 107 CYS B O 1
ATOM 1753 N N . THR B 1 108 ? -9.359 8.664 19.031 1 41.22 108 THR B N 1
ATOM 1754 C CA . THR B 1 108 ? -8.242 7.727 19.047 1 41.22 108 THR B CA 1
ATOM 1755 C C . THR B 1 108 ? -8.5 6.598 20.047 1 41.22 108 THR B C 1
ATOM 1757 O O . THR B 1 108 ? -7.676 5.699 20.203 1 41.22 108 THR B O 1
ATOM 1760 N N . LYS B 1 109 ? -9.352 6.758 21.109 1 36.19 109 LYS B N 1
ATOM 1761 C CA . LYS B 1 109 ? -9.414 5.875 22.281 1 36.19 109 LYS B CA 1
ATOM 1762 C C . LYS B 1 109 ? -10.203 4.605 21.969 1 36.19 109 LYS B C 1
ATOM 1764 O O . LYS B 1 109 ? -10.102 3.609 22.688 1 36.19 109 LYS B O 1
ATOM 1769 N N . SER B 1 110 ? -11.164 4.398 20.953 1 30.7 110 SER B N 1
ATOM 1770 C CA . SER B 1 110 ? -11.977 3.236 21.312 1 30.7 110 SER B CA 1
ATOM 1771 C C . SER B 1 110 ? -11.344 1.945 20.797 1 30.7 110 SER B C 1
ATOM 1773 O O . SER B 1 110 ? -10.75 1.926 19.719 1 30.7 110 SER B O 1
#